Protein AF-A0AAE4GAJ3-F1 (afdb_monomer_lite)

Structure (mmCIF, N/CA/C/O backbone):
data_AF-A0AAE4GAJ3-F1
#
_entry.id   AF-A0AAE4GAJ3-F1
#
loop_
_atom_site.group_PDB
_atom_site.id
_atom_site.type_symbol
_atom_site.label_atom_id
_atom_site.label_alt_id
_atom_site.label_comp_id
_atom_site.label_asym_id
_atom_site.label_entity_id
_atom_site.label_seq_id
_atom_site.pdbx_PDB_ins_code
_atom_site.Cartn_x
_atom_site.Cartn_y
_atom_site.Cartn_z
_atom_site.occupancy
_atom_site.B_iso_or_equiv
_atom_site.auth_seq_id
_atom_site.auth_comp_id
_atom_site.auth_asym_id
_atom_site.auth_atom_id
_atom_site.pdbx_PDB_model_num
ATOM 1 N N . MET A 1 1 ? 37.718 48.510 1.200 1.00 44.34 1 MET A N 1
ATOM 2 C CA . MET A 1 1 ? 36.731 47.929 0.269 1.00 44.34 1 MET A CA 1
ATOM 3 C C . MET A 1 1 ? 35.761 47.153 1.129 1.00 44.34 1 MET A C 1
ATOM 5 O O . MET A 1 1 ? 36.169 46.186 1.757 1.00 44.34 1 MET A O 1
ATOM 9 N N . SER A 1 2 ? 34.576 47.728 1.286 1.00 36.75 2 SER A N 1
ATOM 10 C CA . SER A 1 2 ? 33.509 47.305 2.190 1.00 36.75 2 SER A CA 1
ATOM 11 C C . SER A 1 2 ? 32.678 46.157 1.604 1.00 36.75 2 SER A C 1
ATOM 13 O O . SER A 1 2 ? 32.640 46.018 0.386 1.00 36.75 2 SER A O 1
ATOM 15 N N . ASP A 1 3 ? 32.043 45.404 2.510 1.00 34.19 3 ASP A N 1
ATOM 16 C CA . ASP A 1 3 ? 30.695 44.804 2.448 1.00 34.19 3 ASP A CA 1
ATOM 17 C C . ASP A 1 3 ? 30.251 43.999 1.207 1.00 34.19 3 ASP A C 1
ATOM 19 O O . ASP A 1 3 ? 30.076 44.534 0.121 1.00 34.19 3 ASP A O 1
ATOM 23 N N . GLU A 1 4 ? 29.990 42.696 1.374 1.00 37.97 4 GLU A N 1
ATOM 24 C CA . GLU A 1 4 ? 28.659 42.141 1.725 1.00 37.97 4 GLU A CA 1
ATOM 25 C C . GLU A 1 4 ? 28.640 40.597 1.571 1.00 37.97 4 GLU A C 1
ATOM 27 O O . GLU A 1 4 ? 29.164 40.059 0.592 1.00 37.97 4 GLU A O 1
ATOM 32 N N . PRO A 1 5 ? 28.008 39.846 2.495 1.00 41.41 5 PRO A N 1
ATOM 33 C CA . PRO A 1 5 ? 27.683 38.436 2.305 1.00 41.41 5 PRO A CA 1
ATOM 34 C C . PRO A 1 5 ? 26.316 38.259 1.618 1.00 41.41 5 PRO A C 1
ATOM 36 O O . PRO A 1 5 ? 25.299 38.796 2.054 1.00 41.41 5 PRO A O 1
ATOM 39 N N . VAL A 1 6 ? 26.286 37.436 0.566 1.00 42.09 6 VAL A N 1
ATOM 40 C CA . VAL A 1 6 ? 25.084 37.081 -0.206 1.00 42.09 6 VAL A CA 1
ATOM 41 C C . VAL A 1 6 ? 24.067 36.339 0.671 1.00 42.09 6 VAL A C 1
ATOM 43 O O . VAL A 1 6 ? 24.264 35.186 1.057 1.00 42.09 6 VAL A O 1
ATOM 46 N N . GLN A 1 7 ? 22.951 37.009 0.956 1.00 37.97 7 GLN A N 1
ATOM 47 C CA . GLN A 1 7 ? 21.724 36.411 1.473 1.00 37.97 7 GLN A CA 1
ATOM 48 C C . GLN A 1 7 ? 20.920 35.731 0.354 1.00 37.97 7 GLN A C 1
ATOM 50 O O . GLN A 1 7 ? 20.797 36.253 -0.750 1.00 37.97 7 GLN A O 1
ATOM 55 N N . GLY A 1 8 ? 20.230 34.645 0.713 1.00 34.00 8 GLY A N 1
ATOM 56 C CA . GLY A 1 8 ? 18.857 34.435 0.250 1.00 34.00 8 GLY A CA 1
ATOM 57 C C . GLY A 1 8 ? 18.626 33.332 -0.781 1.00 34.00 8 GLY A C 1
ATOM 58 O O . GLY A 1 8 ? 18.606 33.577 -1.979 1.00 34.00 8 GLY A O 1
ATOM 59 N N . LYS A 1 9 ? 18.268 32.144 -0.286 1.00 32.50 9 LYS A N 1
ATOM 60 C CA . LYS A 1 9 ? 17.044 31.432 -0.697 1.00 32.50 9 LYS A CA 1
ATOM 61 C C . LYS A 1 9 ? 16.708 30.405 0.384 1.00 32.50 9 LYS A C 1
ATOM 63 O O . LYS A 1 9 ? 17.112 29.251 0.326 1.00 32.50 9 LYS A O 1
ATOM 68 N N . LYS A 1 10 ? 16.004 30.864 1.424 1.00 34.81 10 LYS A N 1
ATOM 69 C CA . LYS A 1 10 ? 15.221 29.963 2.270 1.00 34.81 10 LYS A CA 1
ATOM 70 C C . LYS A 1 10 ? 14.047 29.504 1.414 1.00 34.81 10 LYS A C 1
ATOM 72 O O . LYS A 1 10 ? 13.193 30.320 1.075 1.00 34.81 10 LYS A O 1
ATOM 77 N N . GLU A 1 11 ? 14.044 28.233 1.030 1.00 32.09 11 GLU A N 1
ATOM 78 C CA . GLU A 1 11 ? 12.823 27.565 0.594 1.00 32.09 11 GLU A CA 1
ATOM 79 C C . GLU A 1 11 ? 11.793 27.731 1.710 1.00 32.09 11 GLU A C 1
ATOM 81 O O . GLU A 1 11 ? 12.012 27.339 2.858 1.00 32.09 11 GLU A O 1
ATOM 86 N N . ALA A 1 12 ? 10.705 28.421 1.385 1.00 31.59 12 ALA A N 1
ATOM 87 C CA . ALA A 1 12 ? 9.565 28.539 2.262 1.00 31.59 12 ALA A CA 1
ATOM 88 C C . ALA A 1 12 ? 8.909 27.160 2.348 1.00 31.59 12 ALA A C 1
ATOM 90 O O . ALA A 1 12 ? 8.211 26.735 1.431 1.00 31.59 12 ALA A O 1
ATOM 91 N N . THR A 1 13 ? 9.142 26.458 3.452 1.00 36.06 13 THR A N 1
ATOM 92 C CA . THR A 1 13 ? 8.267 25.375 3.890 1.00 36.06 13 THR A CA 1
ATOM 93 C C . THR A 1 13 ? 6.867 25.971 4.054 1.00 36.06 13 THR A C 1
ATOM 95 O O . THR A 1 13 ? 6.722 26.907 4.849 1.00 36.06 13 THR A O 1
ATOM 98 N N . PRO A 1 14 ? 5.831 25.506 3.333 1.00 37.91 14 PRO A N 1
ATOM 99 C CA . PRO A 1 14 ? 4.478 25.945 3.620 1.00 37.91 14 PRO A CA 1
ATOM 100 C C . PRO A 1 14 ? 4.124 25.472 5.032 1.00 37.91 14 PRO A C 1
ATOM 102 O O . PRO A 1 14 ? 4.007 24.281 5.313 1.00 37.91 14 PRO A O 1
ATOM 105 N N . SER A 1 15 ? 4.029 26.443 5.938 1.00 35.31 15 SER A N 1
ATOM 106 C CA . SER A 1 15 ? 3.469 26.281 7.272 1.00 35.31 15 SER A CA 1
ATOM 107 C C . SER A 1 15 ? 2.017 25.846 7.101 1.00 35.31 15 SER A C 1
ATOM 109 O O . SER A 1 15 ? 1.186 26.629 6.640 1.00 35.31 15 SER A O 1
ATOM 111 N N . ALA A 1 16 ? 1.728 24.581 7.400 1.00 37.25 16 ALA A N 1
ATOM 112 C CA . ALA A 1 16 ? 0.382 24.034 7.349 1.00 37.25 16 ALA A CA 1
ATOM 113 C C . ALA A 1 16 ? -0.461 24.696 8.447 1.00 37.25 16 ALA A C 1
ATOM 115 O O . ALA A 1 16 ? -0.464 24.274 9.603 1.00 37.25 16 ALA A O 1
ATOM 116 N N . SER A 1 17 ? -1.167 25.768 8.098 1.00 41.09 17 SER A N 1
ATOM 117 C CA . SER A 1 17 ? -2.255 26.282 8.919 1.00 41.09 17 SER A CA 1
ATOM 118 C C . SER A 1 17 ? -3.336 25.204 8.999 1.00 41.09 17 SER A C 1
ATOM 120 O O . SER A 1 17 ? -3.846 24.773 7.963 1.00 41.09 17 SER A O 1
ATOM 122 N N . ALA A 1 18 ? -3.668 24.768 10.215 1.00 45.22 18 ALA A N 1
ATOM 123 C CA . ALA A 1 18 ? -4.751 23.834 10.501 1.00 45.22 18 ALA A CA 1
ATOM 124 C C . ALA A 1 18 ? -6.094 24.488 10.145 1.00 45.22 18 ALA A C 1
ATOM 126 O O . ALA A 1 18 ? -6.772 25.067 10.989 1.00 45.22 18 ALA A O 1
ATOM 127 N N . SER A 1 19 ? -6.435 24.470 8.860 1.00 55.50 19 SER A N 1
ATOM 128 C CA . SER A 1 19 ? -7.745 24.883 8.382 1.00 55.50 19 SER A CA 1
ATOM 129 C C . SER A 1 19 ? -8.744 23.789 8.740 1.00 55.50 19 SER A C 1
ATOM 131 O O . SER A 1 19 ? -8.535 22.606 8.470 1.00 55.50 19 SER A O 1
ATOM 133 N N . THR A 1 20 ? -9.813 24.186 9.417 1.00 79.50 20 THR A N 1
ATOM 134 C CA . THR A 1 20 ? -10.932 23.312 9.750 1.00 79.50 20 THR A CA 1
ATOM 135 C C . THR A 1 20 ? -11.478 22.695 8.463 1.00 79.50 20 THR A C 1
ATOM 137 O O . THR A 1 20 ? -11.718 23.396 7.477 1.00 79.50 20 THR A O 1
ATOM 140 N N . VAL A 1 21 ? -11.615 21.372 8.457 1.00 87.50 21 VAL A N 1
ATOM 141 C CA . VAL A 1 21 ? -12.266 20.628 7.375 1.00 87.50 21 VAL A CA 1
ATOM 142 C C . VAL A 1 21 ? -13.763 20.709 7.614 1.00 87.50 21 VAL A C 1
ATOM 144 O O . VAL A 1 21 ? -14.219 20.399 8.718 1.00 87.50 21 VAL A O 1
ATOM 147 N N . ASP A 1 22 ? -14.516 21.186 6.630 1.00 90.94 22 ASP A N 1
ATOM 148 C CA . ASP A 1 22 ? -15.964 21.315 6.761 1.00 90.94 22 ASP A CA 1
ATOM 149 C C . ASP A 1 22 ? -16.688 19.975 6.521 1.00 90.94 22 ASP A C 1
ATOM 151 O O . ASP A 1 22 ? -16.090 18.945 6.200 1.00 90.94 22 ASP A O 1
ATOM 155 N N . ALA A 1 23 ? -18.005 19.962 6.739 1.00 89.62 23 ALA A N 1
ATOM 156 C CA . ALA A 1 23 ? -18.800 18.743 6.627 1.00 89.62 23 ALA A CA 1
ATOM 157 C C . ALA A 1 23 ? -18.864 18.192 5.190 1.00 89.62 23 ALA A C 1
ATOM 159 O O . ALA A 1 23 ? -18.972 16.976 5.018 1.00 89.62 23 ALA A O 1
ATOM 160 N N . GLN A 1 24 ? -18.797 19.060 4.179 1.00 90.06 24 GLN A N 1
ATOM 161 C CA . GLN A 1 24 ? -18.853 18.677 2.771 1.00 90.06 24 GLN A CA 1
ATOM 162 C C . GLN A 1 24 ? -17.514 18.081 2.327 1.00 90.06 24 GLN A C 1
ATOM 164 O O . GLN A 1 24 ? -17.492 17.004 1.733 1.00 90.06 24 GLN A O 1
ATOM 169 N N . GLU A 1 25 ? -16.406 18.7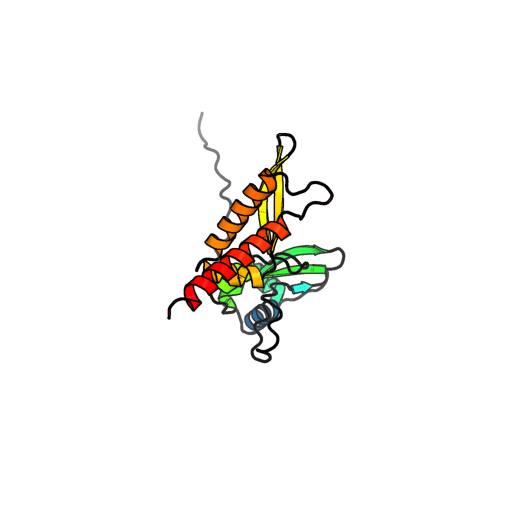04 2.721 1.00 92.31 25 GLU A N 1
ATOM 170 C CA . GLU A 1 25 ? -15.047 18.193 2.524 1.00 92.31 25 GLU A CA 1
ATOM 171 C C . GLU A 1 25 ? -14.828 16.844 3.208 1.00 92.31 25 GLU A C 1
ATOM 173 O O . GLU A 1 25 ? -14.245 15.922 2.632 1.00 92.31 25 GLU A O 1
ATOM 178 N N . LEU A 1 26 ? -15.341 16.690 4.430 1.00 90.69 26 LEU A N 1
ATOM 179 C CA . LEU A 1 26 ? -15.260 15.430 5.157 1.00 90.69 26 LEU A CA 1
ATOM 180 C C . LEU A 1 26 ? -16.105 14.329 4.500 1.00 90.69 26 LEU A C 1
ATOM 182 O O . LEU A 1 26 ? -15.677 13.173 4.449 1.00 90.69 26 LEU A O 1
ATOM 186 N N . ALA A 1 27 ? -17.299 14.665 4.005 1.00 88.12 27 ALA A N 1
ATOM 187 C CA . ALA A 1 27 ? -18.139 13.727 3.265 1.00 88.12 27 ALA A CA 1
ATOM 188 C C . ALA A 1 27 ? -17.460 13.286 1.960 1.00 88.12 27 ALA A C 1
ATOM 190 O O . ALA A 1 27 ? -17.431 12.089 1.672 1.00 88.12 27 ALA A O 1
ATOM 191 N N . PHE A 1 28 ? -16.842 14.226 1.242 1.00 89.31 28 PHE A N 1
ATOM 192 C CA . PHE A 1 28 ? -16.077 13.951 0.030 1.00 89.31 28 PHE A CA 1
ATOM 193 C C . PHE A 1 28 ? -14.901 13.009 0.307 1.00 89.31 28 PHE A C 1
ATOM 195 O O . PHE A 1 28 ? -14.786 11.970 -0.336 1.00 89.31 28 PHE A O 1
ATOM 202 N N . LEU A 1 29 ? -14.068 13.294 1.317 1.00 88.81 29 LEU A N 1
ATOM 203 C CA . LEU A 1 29 ? -12.950 12.414 1.691 1.00 88.81 29 LEU A CA 1
ATOM 204 C C . LEU A 1 29 ? -13.415 10.989 2.018 1.00 88.81 29 LEU A C 1
ATOM 206 O O . LEU A 1 29 ? -12.795 10.015 1.591 1.00 88.81 29 LEU A O 1
ATOM 210 N N . ARG A 1 30 ? -14.517 10.851 2.762 1.00 86.38 30 ARG A N 1
ATOM 211 C CA . ARG A 1 30 ? -15.085 9.539 3.103 1.00 86.38 30 ARG A CA 1
ATOM 212 C C . ARG A 1 30 ? -15.613 8.801 1.885 1.00 86.38 30 ARG A C 1
ATOM 214 O O . ARG A 1 30 ? -15.455 7.587 1.811 1.00 86.38 30 ARG A O 1
ATOM 221 N N . GLU A 1 31 ? -16.216 9.513 0.940 1.00 84.06 31 GLU A N 1
ATOM 222 C CA . GLU A 1 31 ? -16.633 8.933 -0.330 1.00 84.06 31 GLU A CA 1
ATOM 223 C C . GLU A 1 31 ? -15.436 8.447 -1.145 1.00 84.06 31 GLU A C 1
ATOM 225 O O . GLU A 1 31 ? -15.439 7.288 -1.564 1.00 84.06 31 GLU A O 1
ATOM 230 N N . VAL A 1 32 ? -14.407 9.287 -1.303 1.00 83.00 32 VAL A N 1
ATOM 231 C CA . VAL A 1 32 ? -13.178 8.933 -2.026 1.00 83.00 32 VAL A CA 1
ATOM 232 C C . VAL A 1 32 ? -12.550 7.678 -1.450 1.00 83.00 32 VAL A C 1
ATOM 234 O O . VAL A 1 32 ? -12.117 6.849 -2.231 1.00 83.00 32 VAL A O 1
ATOM 237 N N . LEU A 1 33 ? -12.549 7.530 -0.121 1.00 80.38 33 LEU A N 1
ATOM 238 C CA . LEU A 1 33 ? -11.972 6.396 0.608 1.00 80.38 33 LEU A CA 1
ATOM 239 C C . LEU A 1 33 ? -12.907 5.179 0.732 1.00 80.38 33 LEU A C 1
ATOM 241 O O . LEU A 1 33 ? -12.544 4.190 1.371 1.00 80.38 33 LEU A O 1
ATOM 245 N N . GLY A 1 34 ? -14.127 5.244 0.189 1.00 75.19 34 GLY A N 1
ATOM 246 C CA . GLY A 1 34 ? -15.113 4.164 0.298 1.00 75.19 34 GLY A CA 1
ATOM 247 C C . GLY A 1 34 ? -15.669 3.939 1.713 1.00 75.19 34 GLY A C 1
ATOM 248 O O . GLY A 1 34 ? -16.281 2.904 1.982 1.00 75.19 34 GLY A O 1
ATOM 249 N N . ILE A 1 35 ? -15.508 4.901 2.625 1.00 74.75 35 ILE A N 1
ATOM 250 C CA . ILE A 1 35 ? -15.993 4.860 4.013 1.00 74.75 35 ILE A CA 1
ATOM 251 C C . ILE A 1 35 ? -17.487 5.231 4.026 1.00 74.75 35 ILE A C 1
ATOM 253 O O . ILE A 1 35 ? -17.884 6.314 4.461 1.00 74.75 35 ILE A O 1
ATOM 257 N N . ARG A 1 36 ? -18.350 4.355 3.499 1.00 60.56 36 ARG A N 1
ATOM 258 C CA . ARG A 1 36 ? -19.811 4.561 3.511 1.00 60.56 36 ARG A CA 1
ATOM 259 C C . ARG A 1 36 ? -20.458 3.827 4.690 1.00 60.56 36 ARG A C 1
ATOM 261 O O . ARG A 1 36 ? -20.307 2.620 4.835 1.00 60.56 36 ARG A O 1
ATOM 268 N N . GLN A 1 37 ? -21.264 4.541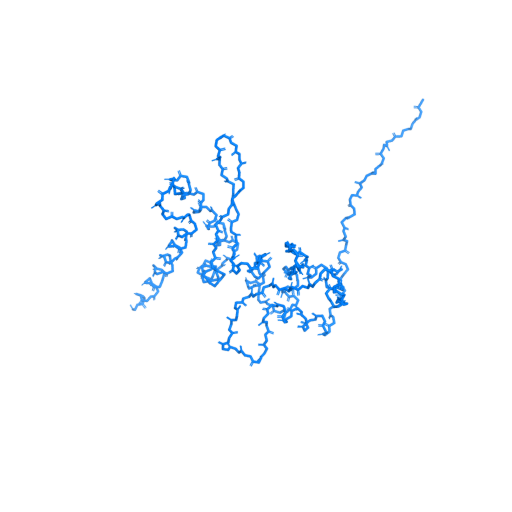 5.484 1.00 49.16 37 GLN A N 1
ATOM 269 C CA . GLN A 1 37 ? -22.056 3.974 6.593 1.00 49.16 37 GLN A CA 1
ATOM 270 C C . GLN A 1 37 ? -23.122 2.953 6.144 1.00 49.16 37 GLN A C 1
ATOM 272 O O . GLN A 1 37 ? -23.620 2.195 6.968 1.00 49.16 37 GLN A O 1
ATOM 277 N N . LEU A 1 38 ? -23.499 2.935 4.859 1.00 39.78 38 LEU A N 1
ATOM 278 C CA . LEU A 1 38 ? -24.722 2.273 4.387 1.00 39.78 38 LEU A CA 1
ATOM 279 C C . LEU A 1 38 ? -24.529 0.893 3.738 1.00 39.78 38 LEU A C 1
ATOM 281 O O . LEU A 1 38 ? -25.531 0.263 3.416 1.00 39.78 38 LEU A O 1
ATOM 285 N N . GLN A 1 39 ? -23.299 0.402 3.536 1.00 40.41 39 GLN A N 1
ATOM 286 C CA . GLN A 1 39 ? -23.066 -0.913 2.907 1.00 40.41 39 GLN A CA 1
ATOM 287 C C . GLN A 1 39 ? -21.821 -1.629 3.471 1.00 40.41 39 GLN A C 1
ATOM 289 O O . GLN A 1 39 ? -20.802 -1.723 2.790 1.00 40.41 39 GLN A O 1
ATOM 294 N N . PRO A 1 40 ? -21.878 -2.168 4.705 1.00 45.88 40 PRO A N 1
ATOM 295 C CA . PRO A 1 40 ? -20.760 -2.906 5.309 1.00 45.88 40 PRO A CA 1
ATOM 296 C C . PRO A 1 40 ? -20.387 -4.200 4.559 1.00 45.88 40 PRO A C 1
ATOM 298 O O . PRO A 1 40 ? -19.295 -4.729 4.757 1.00 45.88 40 PRO A O 1
ATOM 301 N N . GLU A 1 41 ? -21.277 -4.707 3.700 1.00 42.19 41 GLU A N 1
ATOM 302 C CA . GLU A 1 41 ? -21.114 -5.976 2.978 1.00 42.19 41 GLU A CA 1
ATOM 303 C C . GLU A 1 41 ? -20.308 -5.852 1.682 1.00 42.19 41 GLU A C 1
ATOM 305 O O . GLU A 1 41 ? -19.840 -6.857 1.152 1.00 42.19 41 GLU A O 1
ATOM 310 N N . VAL A 1 42 ? -20.096 -4.629 1.186 1.00 40.25 42 VAL A N 1
ATOM 311 C CA . VAL A 1 42 ? -19.329 -4.396 -0.038 1.00 40.25 42 VAL A CA 1
ATOM 312 C C . VAL A 1 42 ? -18.119 -3.534 0.295 1.00 40.25 42 VAL A C 1
ATOM 314 O O . VAL A 1 42 ? -18.072 -2.335 0.036 1.00 40.25 42 VAL A O 1
ATOM 317 N N . LYS A 1 43 ? -17.113 -4.159 0.915 1.00 44.88 43 LYS A N 1
ATOM 318 C CA . LYS A 1 43 ? -15.778 -3.565 1.039 1.00 44.88 43 LYS A CA 1
ATOM 319 C C . LYS A 1 43 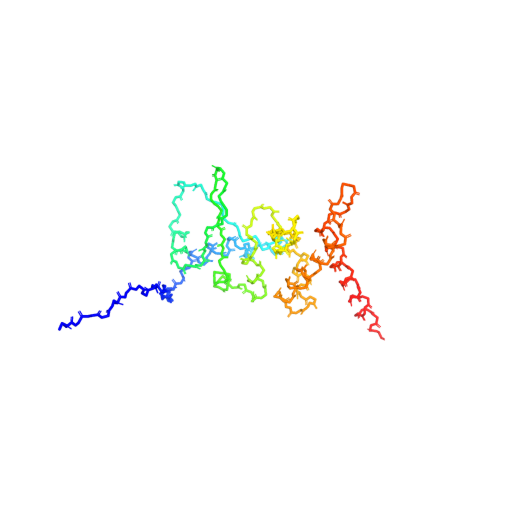? -15.154 -3.528 -0.352 1.00 44.88 43 LYS A C 1
ATOM 321 O O . LYS A 1 43 ? -14.491 -4.474 -0.757 1.00 44.88 43 LYS A O 1
ATOM 326 N N . TRP A 1 44 ? -15.358 -2.444 -1.092 1.00 45.19 44 TRP A N 1
ATOM 327 C CA . TRP A 1 44 ? -14.718 -2.207 -2.395 1.00 45.19 44 TRP A CA 1
ATOM 328 C C . TRP A 1 44 ? -13.200 -1.934 -2.287 1.00 45.19 44 TRP A C 1
ATOM 330 O O . TRP A 1 44 ? -12.639 -1.268 -3.154 1.00 45.19 44 TRP A O 1
ATOM 340 N N . GLY A 1 45 ? -12.526 -2.447 -1.249 1.00 51.00 45 GLY A N 1
ATOM 341 C CA . GLY A 1 45 ? -11.159 -2.083 -0.874 1.00 51.00 45 GLY A CA 1
ATOM 342 C C . GLY A 1 45 ? -11.060 -0.624 -0.417 1.00 51.00 45 GLY A C 1
ATOM 343 O O . GLY A 1 45 ? -11.957 0.184 -0.656 1.00 51.00 45 GLY A O 1
ATOM 344 N N . LEU A 1 46 ? -9.963 -0.261 0.246 1.00 57.03 46 LEU A N 1
ATOM 345 C CA . LEU A 1 46 ? -9.592 1.141 0.469 1.00 57.03 46 LEU A CA 1
ATOM 346 C C . LEU A 1 46 ? -9.209 1.758 -0.886 1.00 57.03 46 LEU A C 1
ATOM 348 O O . LEU A 1 46 ? -8.028 1.933 -1.192 1.00 57.03 46 LEU A O 1
ATOM 352 N N . ARG A 1 47 ? -10.197 2.014 -1.749 1.00 64.94 47 ARG A N 1
ATOM 353 C CA . ARG A 1 47 ? -9.990 2.774 -2.981 1.00 64.94 47 ARG A CA 1
ATOM 354 C C . ARG A 1 47 ? -9.675 4.174 -2.522 1.00 64.94 47 ARG A C 1
ATOM 356 O O . ARG A 1 47 ? -10.515 4.814 -1.928 1.00 64.94 47 ARG A O 1
ATOM 363 N N . ASN A 1 48 ? -8.443 4.607 -2.707 1.00 76.75 48 ASN A N 1
ATOM 364 C CA . ASN A 1 48 ? -8.053 5.979 -2.459 1.00 76.75 48 ASN A CA 1
ATOM 365 C C . ASN A 1 48 ? -7.930 6.672 -3.812 1.00 76.75 48 ASN A C 1
ATOM 367 O O . ASN A 1 48 ? -6.831 6.986 -4.260 1.00 76.75 48 ASN A O 1
ATOM 371 N N . LEU A 1 49 ? -9.050 6.767 -4.531 1.00 77.81 49 LEU A N 1
ATOM 372 C CA . LEU A 1 49 ? -9.039 7.177 -5.929 1.00 77.81 49 LEU A CA 1
ATOM 373 C C . LEU A 1 49 ? -10.295 7.970 -6.275 1.00 77.81 49 LEU A C 1
ATOM 375 O O . LEU A 1 49 ? -11.409 7.454 -6.229 1.00 77.81 49 LEU A O 1
ATOM 379 N N . HIS A 1 50 ? -10.086 9.205 -6.705 1.00 84.62 50 HIS A N 1
ATOM 380 C CA . HIS A 1 50 ? -11.092 10.056 -7.318 1.00 84.62 50 HIS A CA 1
ATOM 381 C C . HIS A 1 50 ? -10.640 10.412 -8.733 1.00 84.62 50 HIS A C 1
ATOM 383 O O . HIS A 1 50 ? -9.504 10.837 -8.922 1.00 84.62 50 HIS A O 1
ATOM 389 N N . ALA A 1 51 ? -11.499 10.228 -9.731 1.00 84.12 51 ALA A N 1
ATOM 390 C CA . ALA A 1 51 ? -11.211 10.610 -11.109 1.00 84.12 51 ALA A CA 1
ATOM 391 C C . ALA A 1 51 ? -12.035 11.848 -11.463 1.00 84.12 51 ALA A C 1
ATOM 393 O O . ALA A 1 51 ? -13.259 11.807 -11.344 1.00 84.12 51 ALA A O 1
ATOM 394 N N . ALA A 1 52 ? -11.375 12.906 -11.926 1.00 84.19 52 ALA A N 1
ATOM 395 C CA . ALA A 1 52 ? -12.041 14.090 -12.460 1.00 84.19 52 ALA A CA 1
ATOM 396 C C . ALA A 1 52 ? -11.560 14.365 -13.888 1.00 84.19 52 ALA A C 1
ATOM 398 O O . ALA A 1 52 ? -10.407 14.077 -14.238 1.00 84.19 52 ALA A O 1
ATOM 399 N N . ALA A 1 53 ? -12.443 14.910 -14.724 1.00 82.75 53 ALA A N 1
ATOM 400 C CA . ALA A 1 53 ? -12.038 15.384 -16.043 1.00 82.75 53 ALA A CA 1
ATOM 401 C C . ALA A 1 53 ? -11.071 16.582 -15.900 1.00 82.75 53 ALA A C 1
ATOM 403 O O . ALA A 1 53 ? -11.177 17.325 -14.923 1.00 82.75 53 ALA A O 1
ATOM 404 N N . PRO A 1 54 ? -10.129 16.803 -16.838 1.00 74.25 54 PRO A N 1
ATOM 405 C CA . PRO A 1 54 ? -9.143 17.887 -16.728 1.00 74.25 54 PRO A CA 1
ATOM 406 C C . PRO A 1 54 ? -9.747 19.296 -16.614 1.00 74.25 54 PRO A C 1
ATOM 408 O O . PRO A 1 54 ? -9.099 20.205 -16.104 1.00 74.25 54 PRO A O 1
ATOM 411 N N . ASP A 1 55 ? -10.963 19.477 -17.121 1.00 80.94 55 ASP A N 1
ATOM 412 C CA . ASP A 1 55 ? -11.733 20.720 -17.143 1.00 80.94 55 ASP A CA 1
ATOM 413 C C . ASP A 1 55 ? -12.838 20.775 -16.075 1.00 80.94 55 ASP A C 1
ATOM 415 O O . ASP A 1 55 ? -13.517 21.795 -15.935 1.00 80.94 55 ASP A O 1
ATOM 419 N N . GLN A 1 56 ? -13.018 19.703 -15.300 1.00 80.88 56 GLN A N 1
ATOM 420 C CA . GLN A 1 56 ? -14.001 19.664 -14.229 1.00 80.88 56 GLN A CA 1
ATOM 421 C C . GLN A 1 56 ? -13.509 20.486 -13.037 1.00 80.88 56 GLN A C 1
ATOM 423 O O . GLN A 1 56 ? -12.514 20.153 -12.400 1.00 80.88 56 GLN A O 1
ATOM 428 N N . GLN A 1 57 ? -14.251 21.543 -12.709 1.00 78.94 57 GLN A N 1
ATOM 429 C CA . GLN A 1 57 ? -14.062 22.290 -11.471 1.00 78.94 57 GLN A CA 1
ATOM 430 C C . GLN A 1 57 ? -14.885 21.640 -10.362 1.00 78.94 57 GLN A C 1
ATOM 432 O O . GLN A 1 57 ? -16.114 21.582 -10.445 1.00 78.94 57 GLN A O 1
ATOM 437 N N . ASP A 1 58 ? -14.208 21.172 -9.319 1.00 87.00 58 ASP A N 1
ATOM 438 C CA . ASP A 1 58 ? -14.838 20.720 -8.085 1.00 87.00 58 ASP A CA 1
ATOM 439 C C . ASP A 1 58 ? -14.270 21.552 -6.923 1.00 87.00 58 ASP A C 1
ATOM 441 O O . ASP A 1 58 ? -13.143 21.309 -6.483 1.00 87.00 58 ASP A O 1
ATOM 445 N N . PRO A 1 59 ? -15.034 22.535 -6.403 1.00 89.69 59 PRO A N 1
ATOM 446 C CA . PRO A 1 59 ? -14.573 23.410 -5.325 1.00 89.69 59 PRO A CA 1
ATOM 447 C C . PRO A 1 59 ? -14.148 22.656 -4.060 1.00 89.69 59 PRO A C 1
ATOM 449 O O . PRO A 1 59 ? -13.301 23.136 -3.304 1.00 89.69 59 PRO A O 1
ATOM 452 N N . CYS A 1 60 ? -14.733 21.479 -3.820 1.00 90.69 60 CYS A N 1
ATOM 453 C CA . CYS A 1 60 ? -14.400 20.642 -2.678 1.00 90.69 60 CYS A CA 1
ATOM 454 C C . CYS A 1 60 ? -13.027 19.989 -2.875 1.00 90.69 60 CYS A C 1
ATOM 456 O O . CYS A 1 60 ? -12.191 20.016 -1.970 1.00 90.69 60 CYS A O 1
ATOM 458 N N . LEU A 1 61 ? -12.771 19.457 -4.072 1.00 90.50 61 LEU A N 1
ATOM 459 C CA . LEU A 1 61 ? -11.466 18.912 -4.442 1.00 90.50 61 LEU A CA 1
ATOM 460 C C . LEU A 1 61 ? -10.379 19.994 -4.411 1.00 90.50 61 LEU A C 1
ATOM 462 O O . LEU A 1 61 ? -9.325 19.775 -3.814 1.00 90.50 61 LEU A O 1
ATOM 466 N N . ASP A 1 62 ? -10.646 21.168 -4.983 1.00 91.00 62 ASP A N 1
ATOM 467 C CA . ASP A 1 62 ? -9.706 22.295 -5.010 1.00 91.00 62 ASP A CA 1
ATOM 468 C C . ASP A 1 62 ? -9.325 22.751 -3.595 1.00 91.00 62 ASP A C 1
ATOM 470 O O . ASP A 1 62 ? -8.145 22.964 -3.291 1.00 91.00 62 ASP A O 1
ATOM 474 N N . SER A 1 63 ? -10.310 22.838 -2.696 1.00 93.25 63 SER A N 1
ATOM 475 C CA . SER A 1 63 ? -10.067 23.153 -1.287 1.00 93.25 63 SER A CA 1
ATOM 476 C C . SER A 1 63 ? -9.225 22.069 -0.605 1.00 93.25 63 SER A C 1
ATOM 478 O O . SER A 1 63 ? -8.217 22.370 0.036 1.00 93.25 63 SER A O 1
ATOM 480 N N . LEU A 1 64 ? -9.562 20.790 -0.790 1.00 93.25 64 LEU A N 1
ATOM 481 C CA . LEU A 1 64 ? -8.818 19.669 -0.202 1.00 93.25 64 LEU A CA 1
ATOM 482 C C . LEU A 1 64 ? -7.369 19.573 -0.712 1.00 93.25 64 LEU A C 1
ATOM 484 O O . LEU A 1 64 ? -6.470 19.229 0.066 1.00 93.25 64 LEU A O 1
ATOM 488 N N . LEU A 1 65 ? -7.128 19.913 -1.982 1.00 91.81 65 LEU A N 1
ATOM 489 C CA . LEU A 1 65 ? -5.791 20.053 -2.568 1.00 91.81 65 LEU A CA 1
ATOM 490 C C . LEU A 1 65 ? -5.018 21.203 -1.913 1.00 91.81 65 LEU A C 1
ATOM 492 O O . LEU A 1 65 ? -3.880 21.010 -1.481 1.00 91.81 65 LEU A O 1
ATOM 496 N N . ALA A 1 66 ? -5.643 22.375 -1.769 1.00 92.25 66 ALA A N 1
ATOM 497 C CA . ALA A 1 66 ? -5.032 23.531 -1.109 1.00 92.25 66 ALA A CA 1
ATOM 498 C C . ALA A 1 66 ? -4.688 23.253 0.367 1.00 92.25 66 ALA A C 1
ATOM 500 O O . ALA A 1 66 ? -3.692 23.765 0.883 1.00 92.25 66 ALA A O 1
ATOM 501 N N . LYS A 1 67 ? -5.473 22.399 1.038 1.00 93.56 67 LYS A N 1
ATOM 502 C CA . LYS A 1 67 ? -5.239 21.944 2.419 1.00 93.56 67 LYS A CA 1
ATOM 503 C C . LYS A 1 67 ? -4.205 20.815 2.536 1.00 93.56 67 LYS A C 1
ATOM 505 O O . LYS A 1 67 ? -3.862 20.425 3.651 1.00 93.56 67 LYS A O 1
ATOM 510 N N . GLY A 1 68 ? -3.716 20.264 1.421 1.00 91.25 68 GLY A N 1
ATOM 511 C CA . GLY A 1 68 ? -2.791 19.123 1.411 1.00 91.25 68 GLY A CA 1
ATOM 512 C C . GLY A 1 68 ? -3.412 17.807 1.902 1.00 91.25 68 GLY A C 1
ATOM 513 O O . GLY A 1 68 ? -2.698 16.872 2.278 1.00 91.25 68 GLY A O 1
ATOM 514 N N . LEU A 1 69 ? -4.744 17.724 1.929 1.00 92.19 69 LEU A N 1
ATOM 515 C CA . LEU A 1 69 ? -5.485 16.524 2.329 1.00 92.19 69 LEU A CA 1
ATOM 516 C C . LEU A 1 69 ? -5.712 15.581 1.150 1.00 92.19 69 LEU A C 1
ATOM 518 O O . LEU A 1 69 ? -5.916 14.386 1.349 1.00 92.19 69 LEU A O 1
ATOM 522 N N . MET A 1 70 ? -5.613 16.104 -0.068 1.00 91.25 70 MET A N 1
ATOM 523 C CA . MET A 1 70 ? -5.561 15.336 -1.302 1.00 91.25 70 MET A CA 1
ATOM 524 C C . MET A 1 70 ? -4.381 15.787 -2.153 1.00 91.25 70 MET A C 1
ATOM 526 O O . MET A 1 70 ? -3.844 16.879 -1.968 1.00 91.25 70 MET A O 1
ATOM 530 N N . VAL A 1 71 ? -3.983 14.936 -3.089 1.00 87.88 71 VAL A N 1
ATOM 531 C CA . VAL A 1 71 ? -2.958 15.226 -4.091 1.00 87.88 71 VAL A CA 1
ATOM 532 C C . VAL A 1 71 ? -3.355 14.611 -5.429 1.00 87.88 71 VAL A C 1
ATOM 534 O O . VAL A 1 71 ? -4.042 13.587 -5.486 1.00 87.88 71 VAL A O 1
ATOM 537 N N . ALA A 1 72 ? -2.910 15.234 -6.518 1.00 83.44 72 ALA A N 1
ATOM 538 C CA . ALA A 1 72 ? -3.010 14.639 -7.842 1.00 83.44 72 ALA A CA 1
ATOM 539 C C . ALA A 1 72 ? -2.048 13.441 -7.947 1.00 83.44 72 ALA A C 1
ATOM 541 O O . ALA A 1 72 ? -0.871 13.531 -7.594 1.00 83.44 72 ALA A O 1
ATOM 542 N N . GLY A 1 73 ? -2.568 12.312 -8.416 1.00 74.00 73 GLY A N 1
ATOM 543 C CA . GLY A 1 73 ? -1.806 11.139 -8.825 1.00 74.00 73 GLY A CA 1
ATOM 544 C C . GLY A 1 73 ? -1.381 11.226 -10.293 1.00 74.00 73 GLY A C 1
ATOM 545 O O . GLY A 1 73 ? -1.126 12.302 -10.832 1.00 74.00 73 GLY A O 1
ATOM 546 N N . GLY A 1 74 ? -1.291 10.072 -10.958 1.00 64.75 74 GLY A N 1
ATOM 547 C CA . GLY A 1 74 ? -1.032 10.031 -12.400 1.00 64.75 74 GLY A CA 1
ATOM 548 C C . GLY A 1 74 ? -2.196 10.615 -13.206 1.00 64.75 74 GLY A C 1
ATOM 549 O O . GLY A 1 74 ? -3.352 10.447 -12.832 1.00 64.75 74 GLY A O 1
ATOM 550 N N .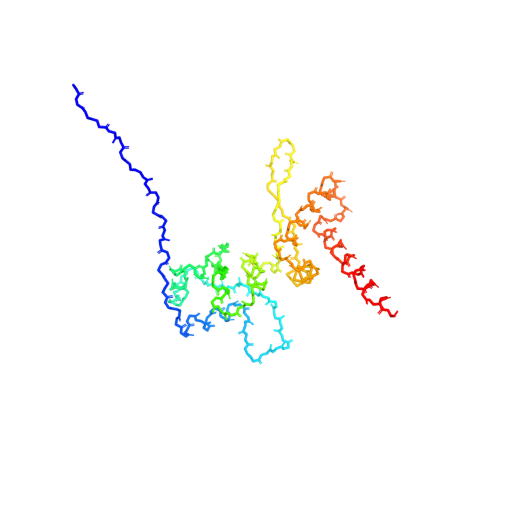 SER A 1 75 ? -1.904 11.267 -14.329 1.00 58.69 75 SER A N 1
ATOM 551 C CA . SER A 1 75 ? -2.910 11.641 -15.325 1.00 58.69 75 SER A CA 1
ATOM 552 C C . SER A 1 75 ? -3.046 10.541 -16.382 1.00 58.69 75 SER A C 1
ATOM 554 O O . SER A 1 75 ? -2.053 9.990 -16.863 1.00 58.69 75 SER A O 1
ATOM 556 N N . GLY A 1 76 ? -4.285 10.192 -16.723 1.00 61.28 76 GLY A N 1
ATOM 557 C CA . GLY A 1 76 ? -4.608 9.499 -17.969 1.00 61.28 76 GLY A CA 1
ATOM 558 C C . GLY A 1 76 ? -4.924 10.512 -19.072 1.00 61.28 76 GLY A C 1
ATOM 559 O O . GLY A 1 76 ? -5.044 11.704 -18.807 1.00 61.28 76 GLY A O 1
ATOM 560 N N . GLU A 1 77 ? -5.109 10.047 -20.309 1.00 61.69 77 GLU A N 1
ATOM 561 C CA . GLU A 1 77 ? -5.471 10.928 -21.437 1.00 61.69 77 GLU A CA 1
ATOM 562 C C . GLU A 1 77 ? -6.822 11.642 -21.243 1.00 61.69 77 GLU A C 1
ATOM 564 O O . GLU A 1 77 ? -7.044 12.697 -21.827 1.00 61.69 77 GLU A O 1
ATOM 569 N N . VAL A 1 78 ? -7.715 11.083 -20.416 1.00 73.19 78 VAL A N 1
ATOM 570 C CA . VAL A 1 78 ? -9.117 11.526 -20.282 1.00 73.19 78 VAL A CA 1
ATOM 571 C C . VAL A 1 78 ? -9.469 11.983 -18.858 1.00 73.19 78 VAL A C 1
ATOM 573 O O . VAL A 1 78 ? -10.522 12.572 -18.643 1.00 73.19 78 VAL A O 1
ATOM 576 N N . ALA A 1 79 ? -8.608 11.726 -17.870 1.00 78.69 79 ALA A N 1
ATOM 577 C CA . ALA A 1 79 ? -8.888 12.046 -16.472 1.00 78.69 79 ALA A CA 1
ATOM 578 C C . ALA A 1 79 ? -7.609 12.312 -15.676 1.00 78.69 79 ALA A C 1
ATOM 580 O O . ALA A 1 79 ? -6.571 11.679 -15.900 1.00 78.69 79 ALA A O 1
ATOM 581 N N . VAL A 1 80 ? -7.717 13.204 -14.697 1.00 80.62 80 VAL A N 1
ATOM 582 C CA . VAL A 1 80 ? -6.734 13.357 -13.627 1.00 80.62 80 VAL A CA 1
ATOM 583 C C . VAL A 1 80 ? -7.230 12.555 -12.433 1.00 80.62 80 VAL A C 1
ATOM 585 O O . VAL A 1 80 ? -8.379 12.689 -12.008 1.00 80.62 80 VAL A O 1
ATOM 588 N N . PHE A 1 81 ? -6.370 11.684 -11.915 1.00 82.44 81 PHE A N 1
ATOM 589 C CA . PHE A 1 81 ? -6.673 10.919 -10.717 1.00 82.44 81 PHE A CA 1
ATOM 590 C C . PHE A 1 81 ? -6.156 11.657 -9.489 1.00 82.44 81 PHE A C 1
ATOM 592 O O . PHE A 1 81 ? -5.067 12.222 -9.512 1.00 82.44 81 PHE A O 1
ATOM 599 N N . PHE A 1 82 ? -6.913 11.610 -8.405 1.00 85.88 82 PHE A N 1
ATOM 600 C CA . PHE A 1 82 ? -6.602 12.230 -7.128 1.00 85.88 82 PHE A CA 1
ATOM 601 C C . PHE A 1 82 ? -6.726 11.196 -6.018 1.00 85.88 82 PHE A C 1
ATOM 603 O O . PHE A 1 82 ? -7.550 10.286 -6.097 1.00 85.88 82 PHE A O 1
ATOM 610 N N . HIS A 1 83 ? -5.914 11.346 -4.981 1.00 85.62 83 HIS A N 1
ATOM 611 C CA . HIS A 1 83 ? -5.946 10.481 -3.810 1.00 85.62 83 HIS A CA 1
ATOM 612 C C . HIS A 1 83 ? -5.765 11.306 -2.536 1.00 85.62 83 HIS A C 1
ATOM 614 O O . HIS A 1 83 ? -5.089 12.337 -2.531 1.00 85.62 83 HIS A O 1
ATOM 620 N N . ALA A 1 84 ? -6.392 10.867 -1.451 1.00 89.06 84 ALA A N 1
ATOM 621 C CA . ALA A 1 84 ? -6.204 11.420 -0.123 1.00 89.06 84 ALA A CA 1
ATOM 622 C C . ALA A 1 84 ? -4.784 11.134 0.380 1.00 89.06 84 ALA A C 1
ATOM 624 O O . ALA A 1 84 ? -4.266 10.021 0.260 1.00 89.06 84 ALA A O 1
ATOM 625 N N . THR A 1 85 ? -4.153 12.134 0.986 1.00 88.62 85 THR A N 1
ATOM 626 C CA . THR A 1 85 ? -2.870 11.956 1.671 1.00 88.62 85 THR A CA 1
ATOM 627 C C . THR A 1 85 ? -3.070 11.183 2.973 1.00 88.62 85 THR A C 1
ATOM 629 O O . THR A 1 85 ? -4.198 10.983 3.426 1.00 88.62 85 THR A O 1
ATOM 632 N N . LEU A 1 86 ? -1.980 10.795 3.644 1.00 86.56 86 LEU A N 1
ATOM 633 C CA . LEU A 1 86 ? -2.068 10.237 4.998 1.00 86.56 86 LEU A CA 1
ATOM 634 C C . LEU A 1 86 ? -2.842 11.172 5.946 1.00 86.56 86 LEU A C 1
ATOM 636 O O . LEU A 1 86 ? -3.646 10.708 6.751 1.00 86.56 86 LEU A O 1
ATOM 640 N N . ALA A 1 87 ? -2.639 12.488 5.822 1.00 89.44 87 ALA A N 1
ATOM 641 C CA . ALA A 1 87 ? -3.382 13.477 6.596 1.00 89.44 87 ALA A CA 1
ATOM 642 C C . ALA A 1 87 ? -4.880 13.457 6.249 1.00 89.44 87 ALA A C 1
ATOM 644 O O . ALA A 1 87 ? -5.705 13.392 7.159 1.00 89.44 87 ALA A O 1
ATOM 645 N N . GLY A 1 88 ? -5.234 13.426 4.958 1.00 90.06 88 GLY A N 1
ATOM 646 C CA . GLY A 1 88 ? -6.626 13.293 4.506 1.00 90.06 88 GLY A CA 1
ATOM 647 C C . GLY A 1 88 ? -7.300 12.009 4.994 1.00 90.06 88 GLY A C 1
ATOM 648 O O . GLY A 1 88 ? -8.430 12.048 5.477 1.00 90.06 88 GLY A O 1
ATOM 649 N N . CYS A 1 89 ? -6.582 10.885 4.964 1.00 87.69 89 CYS A N 1
ATOM 650 C CA . CYS A 1 89 ? -7.059 9.594 5.463 1.00 87.69 89 CYS A CA 1
ATOM 651 C C . CYS A 1 89 ? -7.386 9.640 6.964 1.00 87.69 89 CYS A C 1
ATOM 653 O O . CYS A 1 89 ? -8.455 9.193 7.384 1.00 87.69 89 CYS A O 1
ATOM 655 N N . LYS A 1 90 ? -6.494 10.225 7.774 1.00 89.12 90 LYS A N 1
ATOM 656 C CA . LYS A 1 90 ? -6.710 10.378 9.222 1.00 89.12 90 LYS A CA 1
ATOM 657 C C . LYS A 1 90 ? -7.872 11.321 9.527 1.00 89.12 90 LYS A C 1
ATOM 659 O O . LYS A 1 90 ? -8.704 11.006 10.373 1.00 89.12 90 LYS A O 1
ATOM 664 N N . VAL A 1 91 ? -7.972 12.438 8.803 1.00 91.69 91 VAL A N 1
ATOM 665 C CA . VAL A 1 91 ? -9.099 13.382 8.913 1.00 91.69 91 VAL A CA 1
ATOM 666 C C . VAL A 1 91 ? -10.433 12.700 8.597 1.00 91.69 91 VAL A C 1
ATOM 668 O O . VAL A 1 91 ? -11.424 12.951 9.281 1.00 91.69 91 VAL A O 1
ATOM 671 N N . ALA A 1 92 ? -10.466 11.804 7.608 1.00 88.06 92 ALA A N 1
ATOM 672 C CA . ALA A 1 92 ? -11.671 11.055 7.249 1.00 88.06 92 ALA A CA 1
ATOM 673 C C . ALA A 1 92 ? -12.131 10.061 8.335 1.00 88.06 92 ALA A C 1
ATOM 675 O O . ALA A 1 92 ? -13.298 9.647 8.338 1.00 88.06 92 ALA A O 1
ATOM 676 N N . GLY A 1 93 ? -11.241 9.727 9.277 1.00 86.56 93 GLY A N 1
ATOM 677 C CA . GLY A 1 93 ? -11.485 8.808 10.386 1.00 86.56 93 GLY A CA 1
ATOM 678 C C . GLY A 1 93 ? -10.973 7.386 10.153 1.00 86.56 93 GLY A C 1
ATOM 679 O O . GLY A 1 93 ? -11.439 6.478 10.840 1.00 86.56 93 GLY A O 1
ATOM 680 N N . LEU A 1 94 ? -10.052 7.168 9.203 1.00 81.38 94 LEU A N 1
ATOM 681 C CA . LEU A 1 94 ? -9.400 5.863 9.068 1.00 81.38 94 LEU A CA 1
ATOM 682 C C . LEU A 1 94 ? -8.484 5.586 10.272 1.00 81.38 94 LEU A C 1
ATOM 684 O O . LEU A 1 94 ? -7.747 6.487 10.687 1.00 81.38 94 LEU A O 1
ATOM 688 N N . PRO A 1 95 ? -8.473 4.347 10.801 1.00 81.44 95 PRO A N 1
ATOM 689 C CA . PRO A 1 95 ? -7.437 3.898 11.725 1.00 81.44 95 PRO A CA 1
ATOM 690 C C . PRO A 1 95 ? -6.041 4.097 11.125 1.00 81.44 95 PRO A C 1
ATOM 692 O O . PRO A 1 95 ? -5.877 3.992 9.910 1.00 81.44 95 PRO A O 1
ATOM 695 N N . ASP A 1 96 ? -5.027 4.321 11.964 1.00 77.25 96 ASP A N 1
ATOM 696 C CA . ASP A 1 96 ? -3.661 4.626 11.506 1.00 77.25 96 ASP A CA 1
ATOM 697 C C . ASP A 1 96 ? -3.125 3.606 10.484 1.00 77.25 96 ASP A C 1
ATOM 699 O O . ASP A 1 96 ? -2.579 3.995 9.453 1.00 77.25 96 ASP A O 1
ATOM 703 N N . GLU A 1 97 ? -3.351 2.309 10.714 1.00 72.88 97 GLU A N 1
ATOM 704 C CA . GLU A 1 97 ? -2.919 1.245 9.797 1.00 72.88 97 GLU A CA 1
ATOM 705 C C . GLU A 1 97 ? -3.615 1.316 8.432 1.00 72.88 97 GLU A C 1
ATOM 707 O O . GLU A 1 97 ? -2.978 1.158 7.391 1.00 72.88 97 GLU A O 1
ATOM 712 N N . GLU A 1 98 ? -4.923 1.573 8.418 1.00 75.25 98 GLU A N 1
ATOM 713 C CA . GLU A 1 98 ? -5.706 1.676 7.184 1.00 75.25 98 GLU A CA 1
ATOM 714 C C . GLU A 1 98 ? -5.375 2.968 6.433 1.00 75.25 98 GLU A C 1
ATOM 716 O O . GLU A 1 98 ? -5.287 2.962 5.206 1.00 75.25 98 GLU A O 1
ATOM 721 N N . ALA A 1 99 ? -5.101 4.053 7.159 1.00 78.81 99 ALA A N 1
ATOM 722 C CA . ALA A 1 99 ? -4.663 5.320 6.592 1.00 78.81 99 ALA A CA 1
ATOM 723 C C . ALA A 1 99 ? -3.292 5.194 5.900 1.00 78.81 99 ALA A C 1
ATOM 725 O O . ALA A 1 99 ? -3.117 5.698 4.790 1.00 78.81 99 ALA A O 1
ATOM 726 N N . GLU A 1 100 ? -2.333 4.483 6.504 1.00 75.88 100 GLU A N 1
ATOM 727 C CA . GLU A 1 100 ? -1.021 4.200 5.893 1.00 75.88 100 GLU A CA 1
ATOM 728 C C . GLU A 1 100 ? -1.109 3.312 4.645 1.00 75.88 100 GLU A C 1
ATOM 730 O O . GLU A 1 100 ? -0.244 3.363 3.764 1.00 75.88 100 GLU A O 1
ATOM 735 N N . ILE A 1 101 ? -2.136 2.470 4.568 1.00 69.81 101 ILE A N 1
ATOM 736 C CA . ILE A 1 101 ? -2.374 1.597 3.419 1.00 69.81 101 ILE A CA 1
ATOM 737 C C . ILE A 1 101 ? -3.036 2.382 2.294 1.00 69.81 101 ILE A C 1
ATOM 739 O O . ILE A 1 101 ? -2.502 2.413 1.182 1.00 69.81 101 ILE A O 1
ATOM 743 N N . ALA A 1 102 ? -4.144 3.055 2.602 1.00 74.31 102 ALA A N 1
ATOM 744 C CA . ALA A 1 102 ? -4.910 3.857 1.658 1.00 74.31 102 ALA A CA 1
ATOM 745 C C . ALA A 1 102 ? -4.038 4.935 1.003 1.00 74.31 102 ALA A C 1
ATOM 747 O O . ALA A 1 102 ? -4.050 5.074 -0.219 1.00 74.31 102 ALA A O 1
ATOM 748 N N . ALA A 1 103 ? -3.204 5.633 1.783 1.00 73.50 103 ALA A N 1
ATOM 749 C CA . ALA A 1 103 ? -2.340 6.712 1.300 1.00 73.50 103 ALA A CA 1
ATOM 750 C C . ALA A 1 103 ? -1.302 6.290 0.243 1.00 73.50 103 ALA A C 1
ATOM 752 O O . ALA A 1 103 ? -0.632 7.153 -0.315 1.00 73.50 103 ALA A O 1
ATOM 753 N N . VAL A 1 104 ? -1.138 4.991 -0.031 1.00 66.81 104 VAL A N 1
ATOM 754 C CA . VAL A 1 104 ? -0.146 4.492 -1.000 1.00 66.81 104 VAL A CA 1
ATOM 755 C C . VAL A 1 104 ? -0.767 3.655 -2.121 1.00 66.81 104 VAL A C 1
ATOM 757 O O . VAL A 1 104 ? -0.057 3.097 -2.961 1.00 66.81 104 VAL A O 1
ATOM 760 N N . VAL A 1 105 ? -2.095 3.563 -2.178 1.00 64.19 105 VAL A N 1
ATOM 761 C CA . VAL A 1 105 ? -2.789 3.081 -3.377 1.00 64.19 105 VAL A CA 1
ATOM 762 C C . VAL A 1 105 ? -2.766 4.224 -4.397 1.00 64.19 105 VAL A C 1
ATOM 764 O O . VAL A 1 105 ? -3.671 5.041 -4.471 1.00 64.19 105 VAL A O 1
ATOM 767 N N . GLU A 1 106 ? -1.659 4.333 -5.132 1.00 54.94 106 GLU A N 1
ATOM 768 C CA . GLU A 1 106 ? -1.349 5.493 -5.987 1.00 54.94 106 GLU A CA 1
ATOM 769 C C . GLU A 1 106 ? -1.937 5.404 -7.410 1.00 54.94 106 GLU A C 1
ATOM 771 O O . GLU A 1 106 ? -1.765 6.333 -8.205 1.00 54.94 106 GLU A O 1
ATOM 776 N N . ARG A 1 107 ? -2.561 4.279 -7.797 1.00 54.84 107 ARG A N 1
ATOM 777 C CA . ARG A 1 107 ? -2.904 4.010 -9.203 1.00 54.84 107 ARG A CA 1
ATOM 778 C C . ARG A 1 107 ? -4.286 3.387 -9.421 1.00 54.84 107 ARG A C 1
ATOM 780 O O . ARG A 1 107 ? -4.766 2.647 -8.569 1.00 54.84 107 ARG A O 1
ATOM 787 N N . PRO A 1 108 ? -4.872 3.611 -10.615 1.00 52.19 108 PRO A N 1
ATOM 788 C CA . PRO A 1 108 ? -6.139 3.011 -11.034 1.00 52.19 108 PRO A CA 1
ATOM 789 C C . PRO A 1 108 ? -6.065 1.501 -11.314 1.00 52.19 108 PRO A C 1
ATOM 791 O O . PRO A 1 108 ? -7.080 0.916 -11.671 1.00 52.19 108 PRO A O 1
ATOM 794 N N . ASP A 1 109 ? -4.892 0.863 -11.202 1.00 55.91 109 ASP A N 1
ATOM 795 C CA . ASP A 1 109 ? -4.720 -0.569 -11.483 1.00 55.91 109 ASP A CA 1
ATOM 796 C C . ASP A 1 109 ? -5.002 -1.481 -10.275 1.00 55.91 109 ASP A C 1
ATOM 798 O O . ASP A 1 109 ? -4.638 -2.649 -10.320 1.00 55.91 109 ASP A O 1
ATOM 802 N N . ASP A 1 110 ? -5.667 -0.981 -9.225 1.00 67.06 110 ASP A N 1
ATOM 803 C CA . ASP A 1 110 ? -6.091 -1.723 -8.022 1.00 67.06 110 ASP A CA 1
ATOM 804 C C . ASP A 1 110 ? -4.942 -2.431 -7.254 1.00 67.06 110 ASP A C 1
ATOM 806 O O . ASP A 1 110 ? -5.198 -3.224 -6.350 1.00 67.06 110 ASP A O 1
ATOM 810 N N . PHE A 1 111 ? -3.665 -2.135 -7.545 1.00 74.06 111 PHE A N 1
ATOM 811 C CA . PHE A 1 111 ? -2.509 -2.764 -6.890 1.00 74.06 111 PHE A CA 1
ATOM 812 C C . PHE A 1 111 ? -1.668 -1.787 -6.066 1.00 74.06 111 PHE A C 1
ATOM 814 O O . PHE A 1 111 ? -1.268 -0.715 -6.524 1.00 74.06 111 PHE A O 1
ATOM 821 N N . LEU A 1 112 ? -1.250 -2.236 -4.882 1.00 78.75 112 LEU A N 1
ATOM 822 C CA . LEU A 1 112 ? -0.186 -1.599 -4.116 1.00 78.75 112 LEU A CA 1
ATOM 823 C C . LEU A 1 112 ? 1.174 -1.915 -4.756 1.00 78.75 112 LEU A C 1
ATOM 825 O O . LEU A 1 112 ? 1.535 -3.083 -4.936 1.00 78.75 112 LEU A O 1
ATOM 829 N N . ARG A 1 113 ? 1.975 -0.885 -5.049 1.00 84.75 113 ARG A N 1
ATOM 830 C CA . ARG A 1 113 ? 3.325 -1.059 -5.603 1.00 84.75 113 ARG A CA 1
ATOM 831 C C . ARG A 1 113 ? 4.401 -0.923 -4.534 1.00 84.75 113 ARG A C 1
ATOM 833 O O . ARG A 1 113 ? 4.530 0.103 -3.872 1.00 84.75 113 ARG A O 1
ATOM 840 N N . ILE A 1 114 ? 5.238 -1.951 -4.407 1.00 89.62 114 ILE A N 1
ATOM 841 C CA . ILE A 1 114 ? 6.441 -1.901 -3.570 1.00 89.62 114 ILE A CA 1
ATOM 842 C C . ILE A 1 114 ? 7.637 -1.605 -4.469 1.00 89.62 114 ILE A C 1
ATOM 844 O O . ILE A 1 114 ? 8.125 -2.484 -5.183 1.00 89.62 114 ILE A O 1
ATOM 848 N N . HIS A 1 115 ? 8.090 -0.352 -4.443 1.00 89.44 115 HIS A N 1
ATOM 849 C CA . HIS A 1 115 ? 9.237 0.117 -5.217 1.00 89.44 115 HIS A CA 1
ATOM 850 C C . HIS A 1 115 ? 10.573 -0.306 -4.593 1.00 89.44 115 HIS A C 1
ATOM 852 O O . HIS A 1 115 ? 10.761 -0.245 -3.369 1.00 89.44 115 HIS A O 1
ATOM 858 N N . TYR A 1 116 ? 11.508 -0.707 -5.454 1.00 91.25 116 TYR A N 1
ATOM 859 C CA . TYR A 1 116 ? 12.878 -1.057 -5.090 1.00 91.25 116 TYR A CA 1
ATOM 860 C C . TYR A 1 116 ? 13.849 -0.809 -6.247 1.00 91.25 116 TYR A C 1
ATOM 862 O O . TYR A 1 116 ? 13.459 -0.715 -7.412 1.00 91.25 116 TYR A O 1
ATOM 870 N N . THR A 1 117 ? 15.132 -0.702 -5.911 1.00 90.19 117 THR A N 1
ATOM 871 C CA . THR A 1 117 ? 16.209 -0.500 -6.882 1.00 90.19 117 THR A CA 1
ATOM 872 C C . THR A 1 117 ? 16.946 -1.807 -7.104 1.00 90.19 117 THR A C 1
ATOM 874 O O . THR A 1 117 ? 17.285 -2.502 -6.148 1.00 90.19 117 THR A O 1
ATOM 877 N N . ARG A 1 118 ? 17.243 -2.111 -8.366 1.00 83.50 118 ARG A N 1
ATOM 878 C CA . ARG A 1 118 ? 18.042 -3.274 -8.753 1.00 83.50 118 ARG A CA 1
ATOM 879 C C . ARG A 1 118 ? 19.153 -2.899 -9.736 1.00 83.50 118 ARG A C 1
ATOM 881 O O . ARG A 1 118 ? 18.973 -1.967 -10.525 1.00 83.50 118 ARG A O 1
ATOM 888 N N . PRO A 1 119 ? 20.286 -3.612 -9.742 1.00 80.19 119 PRO A N 1
ATOM 889 C CA . PRO A 1 119 ? 21.297 -3.444 -10.774 1.00 80.19 119 PRO A CA 1
ATOM 890 C C . PRO A 1 119 ? 20.856 -4.128 -12.079 1.00 80.19 119 PRO A C 1
ATOM 892 O O . PRO A 1 119 ? 20.542 -5.314 -12.103 1.00 80.19 119 PRO A O 1
ATOM 895 N N . VAL A 1 120 ? 20.866 -3.392 -13.190 1.00 77.38 120 VAL A N 1
ATOM 896 C CA . VAL A 1 120 ? 20.657 -3.922 -14.547 1.00 77.38 120 VAL A CA 1
ATOM 897 C C . VAL A 1 120 ? 21.788 -3.415 -15.427 1.00 77.38 120 VAL A C 1
ATOM 899 O O . VAL A 1 120 ? 21.937 -2.206 -15.600 1.00 77.38 120 VAL A O 1
ATOM 902 N N . ALA A 1 121 ? 22.595 -4.331 -15.970 1.00 78.38 121 ALA A N 1
ATOM 903 C CA . ALA A 1 121 ? 23.761 -4.001 -16.799 1.00 78.38 121 ALA A CA 1
ATOM 904 C C . ALA A 1 121 ? 24.690 -2.949 -16.146 1.00 78.38 121 ALA A C 1
ATOM 906 O O . ALA A 1 121 ? 25.090 -1.972 -16.775 1.00 78.38 121 ALA A O 1
ATOM 907 N N . GLY A 1 122 ? 24.971 -3.113 -14.847 1.00 78.56 122 GLY A N 1
ATOM 908 C CA . GLY A 1 122 ? 25.848 -2.215 -14.084 1.00 78.56 122 GLY A CA 1
ATOM 909 C C . GLY A 1 122 ? 25.232 -0.865 -13.693 1.00 78.56 122 GLY A C 1
ATOM 910 O O . GLY A 1 122 ? 25.917 -0.051 -13.083 1.00 78.56 122 GLY A O 1
ATOM 911 N N . LYS A 1 123 ? 23.952 -0.610 -14.003 1.00 83.62 123 LYS A N 1
ATOM 912 C CA . LYS A 1 123 ? 23.244 0.622 -13.616 1.00 83.62 123 LYS A CA 1
ATOM 913 C C . LYS A 1 123 ? 22.101 0.328 -12.654 1.00 83.62 123 LYS A C 1
ATOM 915 O O . LYS A 1 123 ? 21.362 -0.637 -12.838 1.00 83.62 123 LYS A O 1
ATOM 920 N N . ALA A 1 124 ? 21.919 1.194 -11.663 1.00 85.69 124 ALA A N 1
ATOM 921 C CA . ALA A 1 124 ? 20.752 1.163 -10.792 1.00 85.69 124 ALA A CA 1
ATOM 922 C C . ALA A 1 124 ? 19.483 1.483 -11.598 1.00 85.69 124 ALA A C 1
ATOM 924 O O . ALA A 1 124 ? 19.410 2.496 -12.298 1.00 85.69 124 ALA A O 1
ATOM 925 N N . ARG A 1 125 ? 18.480 0.610 -11.516 1.00 85.50 125 ARG A N 1
ATOM 926 C CA . ARG A 1 125 ? 17.164 0.788 -12.135 1.00 85.50 125 ARG A CA 1
ATOM 927 C C . ARG A 1 125 ? 16.082 0.653 -11.076 1.00 85.50 125 ARG A C 1
ATOM 929 O O . ARG A 1 125 ? 16.083 -0.308 -10.310 1.00 85.50 125 ARG A O 1
ATOM 936 N N . SER A 1 126 ? 15.157 1.608 -11.071 1.00 88.38 126 SER A N 1
ATOM 937 C CA . SER A 1 126 ? 13.935 1.530 -10.274 1.00 88.38 126 SER A CA 1
ATOM 938 C C . SER A 1 126 ? 12.974 0.519 -10.897 1.00 88.38 126 SER A C 1
ATOM 940 O O . SER A 1 126 ? 12.821 0.462 -12.120 1.00 88.38 126 SER A O 1
ATOM 942 N N . THR A 1 127 ? 12.360 -0.298 -10.054 1.00 89.56 127 THR A N 1
ATOM 943 C CA . THR A 1 127 ? 11.366 -1.312 -10.410 1.00 89.56 127 THR A CA 1
ATOM 944 C C . THR A 1 127 ? 10.354 -1.450 -9.267 1.00 89.56 127 THR A C 1
ATOM 946 O O . THR A 1 127 ? 10.492 -0.814 -8.219 1.00 89.56 127 THR A O 1
ATOM 949 N N . SER A 1 128 ? 9.313 -2.258 -9.456 1.00 90.00 128 SER A N 1
ATOM 950 C CA . SER A 1 128 ? 8.296 -2.507 -8.434 1.00 90.00 128 SER A CA 1
ATOM 951 C C . SER A 1 128 ? 7.724 -3.915 -8.522 1.00 90.00 128 SER A C 1
ATOM 953 O O . SER A 1 128 ? 7.654 -4.487 -9.610 1.00 90.00 128 SER A O 1
ATOM 955 N N . VAL A 1 129 ? 7.244 -4.438 -7.394 1.00 90.75 129 VAL A N 1
ATOM 956 C CA . VAL A 1 129 ? 6.287 -5.555 -7.381 1.00 90.75 129 VAL A CA 1
ATOM 957 C C . VAL A 1 129 ? 4.882 -5.042 -7.093 1.00 90.75 129 VAL A C 1
ATOM 959 O O . VAL A 1 129 ? 4.715 -4.111 -6.308 1.00 90.75 129 VAL A O 1
ATOM 962 N N . SER A 1 130 ? 3.892 -5.663 -7.730 1.00 88.88 130 SER A N 1
ATOM 963 C CA . SER A 1 130 ? 2.469 -5.372 -7.531 1.00 88.88 130 SER A CA 1
ATOM 964 C C . SER A 1 130 ? 1.874 -6.356 -6.531 1.00 88.88 130 SER A C 1
ATOM 966 O O . SER A 1 130 ? 2.014 -7.575 -6.692 1.00 88.88 130 SER A O 1
ATOM 968 N N . ILE A 1 131 ? 1.215 -5.831 -5.509 1.00 87.44 131 ILE A N 1
ATOM 969 C CA . ILE A 1 131 ? 0.602 -6.587 -4.421 1.00 87.44 131 ILE A CA 1
ATOM 970 C C . ILE A 1 131 ? -0.868 -6.191 -4.346 1.00 87.44 131 ILE A C 1
ATOM 972 O O . ILE A 1 131 ? -1.205 -5.016 -4.453 1.00 87.44 131 ILE A O 1
ATOM 976 N N . ASP A 1 132 ? -1.733 -7.183 -4.187 1.00 83.50 132 ASP A N 1
ATOM 977 C CA . ASP A 1 132 ? -3.143 -6.950 -3.898 1.00 83.50 132 ASP A CA 1
ATOM 978 C C . ASP A 1 132 ? -3.286 -6.194 -2.552 1.00 83.50 132 ASP A C 1
ATOM 980 O O . ASP A 1 132 ? -2.642 -6.597 -1.575 1.00 83.50 132 ASP A O 1
ATOM 984 N N . PRO A 1 133 ? -4.045 -5.084 -2.476 1.00 77.56 133 PRO A N 1
ATOM 985 C CA . PRO A 1 133 ? -4.153 -4.275 -1.261 1.00 77.56 133 PRO A CA 1
ATOM 986 C C . PRO A 1 133 ? -4.704 -5.035 -0.050 1.00 77.56 133 PRO A C 1
ATOM 988 O O . PRO A 1 133 ? -4.207 -4.839 1.061 1.00 77.56 133 PRO A O 1
ATOM 991 N N . ASP A 1 134 ? -5.666 -5.939 -0.248 1.00 78.62 134 ASP A N 1
ATOM 992 C CA . ASP A 1 134 ? -6.240 -6.734 0.842 1.00 78.62 134 ASP A CA 1
ATOM 993 C C . ASP A 1 134 ? -5.234 -7.776 1.337 1.00 78.62 134 ASP A C 1
ATOM 995 O O . ASP A 1 134 ? -5.053 -7.962 2.546 1.00 78.62 134 ASP A O 1
ATOM 999 N N . LEU A 1 135 ? -4.492 -8.402 0.420 1.00 87.44 135 LEU A N 1
ATOM 1000 C CA . LEU A 1 135 ? -3.381 -9.284 0.781 1.00 87.44 135 LEU A CA 1
ATOM 1001 C C . LEU A 1 135 ? -2.291 -8.533 1.559 1.00 87.44 135 LEU A C 1
ATOM 1003 O O . LEU A 1 135 ? -1.742 -9.071 2.525 1.00 87.44 135 LEU A O 1
ATOM 1007 N N . PHE A 1 136 ? -1.978 -7.294 1.164 1.00 87.19 136 PHE A N 1
ATOM 1008 C CA . PHE A 1 136 ? -1.054 -6.450 1.918 1.00 87.19 136 PHE A CA 1
ATOM 1009 C C . PHE A 1 136 ? -1.591 -6.153 3.318 1.00 87.19 136 PHE A C 1
ATOM 1011 O O . PHE A 1 136 ? -0.838 -6.286 4.280 1.00 87.19 136 PHE A O 1
ATOM 1018 N N . LEU A 1 137 ? -2.872 -5.797 3.449 1.00 82.31 137 LEU A N 1
ATOM 1019 C CA . LEU A 1 137 ? -3.507 -5.515 4.737 1.00 82.31 137 LEU A CA 1
ATOM 1020 C C . LEU A 1 137 ? -3.423 -6.722 5.679 1.00 82.31 137 LEU A C 1
ATOM 1022 O O . LEU A 1 137 ? -3.047 -6.567 6.840 1.00 82.31 137 LEU A O 1
ATOM 1026 N N . LEU A 1 138 ? -3.720 -7.927 5.186 1.00 84.69 138 LEU A N 1
ATOM 1027 C CA . LEU A 1 138 ? -3.588 -9.157 5.975 1.00 84.69 138 LEU A CA 1
ATOM 1028 C C . LEU A 1 138 ? -2.147 -9.373 6.447 1.00 84.69 138 LEU A C 1
ATOM 1030 O O . LEU A 1 138 ? -1.916 -9.697 7.611 1.00 84.69 138 LEU A O 1
ATOM 1034 N N . PHE A 1 139 ? -1.173 -9.152 5.565 1.00 91.31 139 PHE A N 1
ATOM 1035 C CA . PHE A 1 139 ? 0.240 -9.299 5.904 1.00 91.31 139 PHE A CA 1
ATOM 1036 C C . PHE A 1 139 ? 0.745 -8.211 6.865 1.00 91.31 139 PHE A C 1
ATOM 1038 O O . PHE A 1 139 ? 1.537 -8.490 7.761 1.00 91.31 139 PHE A O 1
ATOM 1045 N N . ALA A 1 140 ? 0.266 -6.976 6.726 1.00 86.19 140 ALA A N 1
ATOM 1046 C CA . ALA A 1 140 ? 0.570 -5.884 7.644 1.00 86.19 140 ALA A CA 1
ATOM 1047 C C . ALA A 1 140 ? 0.026 -6.162 9.047 1.00 86.19 140 ALA A C 1
ATOM 1049 O O . ALA A 1 140 ? 0.758 -5.975 10.018 1.00 86.19 140 ALA A O 1
ATOM 1050 N N . LYS A 1 141 ? -1.202 -6.686 9.145 1.00 85.06 141 LYS A N 1
ATOM 1051 C CA . LYS A 1 141 ? -1.807 -7.129 10.410 1.00 85.06 141 LYS A CA 1
ATOM 1052 C C . LYS A 1 141 ? -1.036 -8.279 11.040 1.00 85.06 141 LYS A C 1
ATOM 1054 O O . LYS A 1 141 ? -0.796 -8.262 12.241 1.00 85.06 141 LYS A O 1
ATOM 1059 N N . LEU A 1 142 ? -0.593 -9.240 10.228 1.00 88.25 142 LEU A N 1
ATOM 1060 C CA . LEU A 1 142 ? 0.255 -10.339 10.687 1.00 88.25 142 LEU A CA 1
ATOM 1061 C C . LEU A 1 142 ? 1.538 -9.834 11.368 1.00 88.25 142 LEU A C 1
ATOM 1063 O O . LEU A 1 142 ? 1.967 -10.390 12.375 1.00 88.25 142 LEU A O 1
ATOM 1067 N N . LEU A 1 143 ? 2.141 -8.778 10.820 1.00 86.62 143 LEU A N 1
ATOM 1068 C CA . LEU A 1 143 ? 3.363 -8.164 11.344 1.00 86.62 143 LEU A CA 1
ATOM 1069 C C . LEU A 1 143 ? 3.107 -7.039 12.357 1.00 86.62 143 LEU A C 1
ATOM 1071 O O . LEU A 1 143 ? 4.070 -6.473 12.874 1.00 86.62 143 LEU A O 1
ATOM 1075 N N . ASN A 1 144 ? 1.841 -6.692 12.611 1.00 85.25 144 ASN A N 1
ATOM 1076 C CA . ASN A 1 144 ? 1.429 -5.533 13.403 1.00 85.25 144 ASN A CA 1
ATOM 1077 C C . ASN A 1 144 ? 2.161 -4.235 12.987 1.00 85.25 144 ASN A C 1
ATOM 1079 O O . ASN A 1 144 ? 2.595 -3.443 13.828 1.00 85.25 144 ASN A O 1
ATOM 1083 N N . SER A 1 145 ? 2.414 -4.074 11.680 1.00 82.94 145 SER A N 1
ATOM 1084 C CA . SER A 1 145 ? 3.169 -2.946 11.124 1.00 82.94 145 SER A CA 1
ATOM 1085 C C . SER A 1 145 ? 3.071 -2.877 9.595 1.00 82.94 145 SER A C 1
ATOM 1087 O O . SER A 1 145 ? 3.637 -3.714 8.883 1.00 82.94 145 SER A O 1
ATOM 1089 N N . ALA A 1 146 ? 2.434 -1.830 9.058 1.00 81.06 146 ALA A N 1
ATOM 1090 C CA . ALA A 1 146 ? 2.401 -1.587 7.613 1.00 81.06 146 ALA A CA 1
ATOM 1091 C C . ALA A 1 146 ? 3.785 -1.190 7.060 1.00 81.06 146 ALA A C 1
ATOM 1093 O O . ALA A 1 146 ? 4.205 -1.677 6.005 1.00 81.06 146 ALA A O 1
ATOM 1094 N N . SER A 1 147 ? 4.544 -0.364 7.784 1.00 82.56 147 SER A N 1
ATOM 1095 C CA . SER A 1 147 ? 5.927 -0.024 7.417 1.00 82.56 147 SER A CA 1
ATOM 1096 C C . SER A 1 147 ? 6.851 -1.251 7.444 1.00 82.56 147 SER A C 1
ATOM 1098 O O . SER A 1 147 ? 7.612 -1.470 6.493 1.00 82.56 147 SER A O 1
ATOM 1100 N N . GLY A 1 148 ? 6.719 -2.105 8.463 1.00 86.62 148 GLY A N 1
ATOM 1101 C CA . GLY A 1 148 ? 7.421 -3.385 8.567 1.00 86.62 148 GLY A CA 1
ATOM 1102 C C . GLY A 1 148 ? 7.081 -4.328 7.413 1.00 86.62 148 GLY A C 1
ATOM 1103 O O . GLY A 1 148 ? 7.984 -4.872 6.773 1.00 86.62 148 GLY A O 1
ATOM 1104 N N . ALA A 1 149 ? 5.798 -4.450 7.063 1.00 90.12 149 ALA A N 1
ATOM 1105 C CA . ALA A 1 149 ? 5.365 -5.223 5.903 1.00 90.12 149 ALA A CA 1
ATOM 1106 C C . ALA A 1 149 ? 5.994 -4.716 4.602 1.00 90.12 149 ALA A C 1
ATOM 1108 O O . ALA A 1 149 ? 6.585 -5.507 3.864 1.00 90.12 149 ALA A O 1
ATOM 1109 N N . ARG A 1 150 ? 5.971 -3.403 4.334 1.00 90.81 150 ARG A N 1
ATOM 1110 C CA . ARG A 1 150 ? 6.619 -2.825 3.138 1.00 90.81 150 ARG A CA 1
ATOM 1111 C C . ARG A 1 150 ? 8.098 -3.170 3.062 1.00 90.81 150 ARG A C 1
ATOM 1113 O O . ARG A 1 150 ? 8.580 -3.529 1.987 1.00 90.81 150 ARG A O 1
ATOM 1120 N N . GLN A 1 151 ? 8.817 -3.044 4.175 1.00 92.25 151 GLN A N 1
ATOM 1121 C CA . GLN A 1 151 ? 10.247 -3.326 4.199 1.00 92.25 151 GLN A CA 1
ATOM 1122 C C . GLN A 1 151 ? 10.530 -4.811 3.948 1.00 92.25 151 GLN A C 1
ATOM 1124 O O . GLN A 1 151 ? 11.409 -5.136 3.150 1.00 92.25 151 GLN A O 1
ATOM 1129 N N . THR A 1 152 ? 9.750 -5.705 4.552 1.00 95.81 152 THR A N 1
ATOM 1130 C CA . THR A 1 152 ? 9.859 -7.152 4.329 1.00 95.81 152 THR A CA 1
ATOM 1131 C C . THR A 1 152 ? 9.600 -7.516 2.868 1.00 95.81 152 THR A C 1
ATOM 1133 O O . THR A 1 152 ? 10.425 -8.188 2.246 1.00 95.81 152 THR A O 1
ATOM 1136 N N . LEU A 1 153 ? 8.516 -7.005 2.276 1.00 95.56 153 LEU A N 1
ATOM 1137 C CA . LEU A 1 153 ? 8.188 -7.259 0.870 1.00 95.56 153 LEU A CA 1
ATOM 1138 C C . LEU A 1 153 ? 9.255 -6.709 -0.080 1.00 95.56 153 LEU A C 1
ATOM 1140 O O . LEU A 1 153 ? 9.592 -7.361 -1.070 1.00 95.56 153 LEU A O 1
ATOM 1144 N N . ARG A 1 154 ? 9.822 -5.538 0.231 1.00 94.94 154 ARG A N 1
ATOM 1145 C CA . ARG A 1 154 ? 10.938 -4.954 -0.520 1.00 94.94 154 ARG A CA 1
ATOM 1146 C C . ARG A 1 154 ? 12.165 -5.861 -0.486 1.00 94.94 154 ARG A C 1
ATOM 1148 O O . ARG A 1 154 ? 12.746 -6.132 -1.535 1.00 94.94 154 ARG A O 1
ATOM 1155 N N . ASN A 1 155 ? 12.536 -6.344 0.696 1.00 94.88 155 ASN A N 1
ATOM 1156 C CA . ASN A 1 155 ? 13.683 -7.232 0.867 1.00 94.88 155 ASN A CA 1
ATOM 1157 C C . ASN A 1 155 ? 13.492 -8.540 0.086 1.00 94.88 155 ASN A C 1
ATOM 1159 O O . ASN A 1 155 ? 14.395 -8.957 -0.636 1.00 94.88 155 ASN A O 1
ATOM 1163 N N . TRP A 1 156 ? 12.303 -9.144 0.154 1.00 95.38 156 TRP A N 1
ATOM 1164 C CA . TRP A 1 156 ? 11.994 -10.352 -0.615 1.00 95.38 156 TRP A CA 1
ATOM 1165 C C . TRP A 1 156 ? 11.997 -10.112 -2.121 1.00 95.38 156 TRP A C 1
ATOM 1167 O O . TRP A 1 156 ? 12.473 -10.963 -2.866 1.00 95.38 156 TRP A O 1
ATOM 1177 N N . ALA A 1 157 ? 11.486 -8.970 -2.586 1.00 93.38 157 ALA A N 1
ATOM 1178 C CA . ALA A 1 157 ? 11.513 -8.633 -4.004 1.00 93.38 157 ALA A CA 1
ATOM 1179 C C . ALA A 1 157 ? 12.955 -8.535 -4.528 1.00 93.38 157 ALA A C 1
ATOM 1181 O O . ALA A 1 157 ? 13.257 -9.117 -5.567 1.00 93.38 157 ALA A O 1
ATOM 1182 N N . ILE A 1 158 ? 13.848 -7.873 -3.780 1.00 91.69 158 ILE A N 1
ATOM 1183 C CA . ILE A 1 158 ? 15.282 -7.783 -4.102 1.00 91.69 158 ILE A CA 1
ATOM 1184 C C . ILE A 1 158 ? 15.923 -9.177 -4.130 1.00 91.69 158 ILE A C 1
ATOM 1186 O O . ILE A 1 158 ? 16.642 -9.507 -5.072 1.00 91.69 158 ILE A O 1
ATOM 1190 N N . GLU A 1 159 ? 15.646 -10.000 -3.116 1.00 91.50 159 GLU A N 1
ATOM 1191 C CA . GLU A 1 159 ? 16.177 -11.360 -2.998 1.00 91.50 159 GLU A CA 1
ATOM 1192 C C . GLU A 1 159 ? 15.758 -12.240 -4.190 1.00 91.50 159 GLU A C 1
ATOM 1194 O O . GLU A 1 159 ? 16.602 -12.842 -4.854 1.00 91.50 159 GLU A O 1
ATOM 1199 N N . ILE A 1 160 ? 14.458 -12.281 -4.492 1.00 90.81 160 ILE A N 1
ATOM 1200 C CA . ILE A 1 160 ? 13.878 -13.116 -5.553 1.00 90.81 160 ILE A CA 1
ATOM 1201 C C . ILE A 1 160 ? 14.359 -12.662 -6.936 1.00 90.81 160 ILE A C 1
ATOM 1203 O O . ILE A 1 160 ? 14.678 -13.493 -7.790 1.00 90.81 160 ILE A O 1
ATOM 1207 N N . ASP A 1 161 ? 14.419 -11.352 -7.170 1.00 86.69 161 ASP A N 1
ATOM 1208 C CA . ASP A 1 161 ? 14.890 -10.800 -8.441 1.00 86.69 161 ASP A CA 1
ATOM 1209 C C . ASP A 1 161 ? 16.390 -11.093 -8.649 1.00 86.69 161 ASP A C 1
ATOM 1211 O O . ASP A 1 161 ? 16.802 -11.506 -9.737 1.00 86.69 161 ASP A O 1
ATOM 1215 N N . GLY A 1 162 ? 17.196 -11.021 -7.580 1.00 82.69 162 GLY A N 1
ATOM 1216 C CA . GLY A 1 162 ? 18.612 -11.412 -7.584 1.00 82.69 162 GLY A CA 1
ATOM 1217 C C . GLY A 1 162 ? 18.860 -12.885 -7.939 1.00 82.69 162 GLY A C 1
ATOM 1218 O O . GLY A 1 162 ? 19.898 -13.217 -8.510 1.00 82.69 162 GLY A O 1
ATOM 1219 N N . GLN A 1 163 ? 17.887 -13.767 -7.692 1.00 81.88 163 GLN A N 1
ATOM 1220 C CA . GLN A 1 163 ? 17.937 -15.190 -8.064 1.00 81.88 163 GLN A CA 1
ATOM 1221 C C . GLN A 1 163 ? 17.580 -15.450 -9.547 1.00 81.88 163 GLN A C 1
ATOM 1223 O O . GLN A 1 163 ? 17.536 -16.600 -10.001 1.00 81.88 163 GLN A O 1
ATOM 1228 N N . GLY A 1 164 ? 17.328 -14.401 -10.340 1.00 66.62 164 GLY A N 1
ATOM 1229 C CA . GLY A 1 164 ? 17.013 -14.509 -11.767 1.00 66.62 164 GLY A CA 1
ATOM 1230 C C . GLY A 1 164 ? 15.556 -14.890 -12.058 1.00 66.62 164 GLY A C 1
ATOM 1231 O O . GLY A 1 164 ? 15.272 -15.546 -13.073 1.00 66.62 164 GLY A O 1
ATOM 1232 N N . ALA A 1 165 ? 14.628 -14.520 -11.173 1.00 58.12 165 ALA A N 1
ATOM 1233 C CA . ALA A 1 165 ? 13.197 -14.531 -11.461 1.00 58.12 165 ALA A CA 1
ATOM 1234 C C . ALA A 1 165 ? 12.882 -13.399 -12.460 1.00 58.12 165 ALA A C 1
ATOM 1236 O O . ALA A 1 165 ? 13.136 -12.239 -12.181 1.00 58.12 165 ALA A O 1
ATOM 1237 N N . GLY A 1 166 ? 12.387 -13.729 -13.659 1.00 54.94 166 GLY A N 1
ATOM 1238 C CA . GLY A 1 166 ? 12.204 -12.758 -14.755 1.00 54.94 166 GLY A CA 1
ATOM 1239 C C . GLY A 1 166 ? 12.715 -13.215 -16.127 1.00 54.94 166 GLY A C 1
ATOM 1240 O O . GLY A 1 166 ? 12.594 -12.480 -17.103 1.00 54.94 166 GLY A O 1
ATOM 1241 N N . ARG A 1 167 ? 13.268 -14.434 -16.233 1.00 58.41 167 ARG A N 1
ATOM 1242 C CA . ARG A 1 167 ? 13.522 -15.082 -17.533 1.00 58.41 167 ARG A CA 1
ATOM 1243 C C . ARG A 1 167 ? 12.199 -15.508 -18.197 1.00 58.41 167 ARG A C 1
ATOM 1245 O O . ARG A 1 167 ? 11.270 -15.873 -17.470 1.00 58.41 167 ARG A O 1
ATOM 1252 N N . PRO A 1 168 ? 12.110 -15.522 -19.540 1.00 49.69 168 PRO A N 1
ATOM 1253 C CA . PRO A 1 168 ? 10.914 -15.978 -20.250 1.00 49.69 168 PRO A CA 1
ATOM 1254 C C . PRO A 1 168 ? 10.479 -17.369 -19.764 1.00 49.69 168 PRO A C 1
ATOM 1256 O O . PRO A 1 168 ? 11.313 -18.263 -19.631 1.00 49.69 168 PRO A O 1
ATOM 1259 N N . GLY A 1 169 ? 9.192 -17.537 -19.448 1.00 55.75 169 GLY A N 1
ATOM 1260 C CA . GLY A 1 169 ? 8.631 -18.802 -18.951 1.00 55.75 169 GLY A CA 1
ATOM 1261 C C . GLY A 1 169 ? 8.761 -19.054 -17.440 1.00 55.75 169 GLY A C 1
ATOM 1262 O O . GLY A 1 169 ? 8.286 -20.082 -16.962 1.00 55.75 169 GLY A O 1
ATOM 1263 N N . ARG A 1 170 ? 9.361 -18.140 -16.659 1.00 66.75 170 ARG A N 1
ATOM 1264 C CA . ARG A 1 170 ? 9.374 -18.213 -15.185 1.00 66.75 170 ARG A CA 1
ATOM 1265 C C . ARG A 1 170 ? 8.282 -17.347 -14.555 1.00 66.75 170 ARG A C 1
ATOM 1267 O O . ARG A 1 170 ? 7.879 -16.324 -15.096 1.00 66.75 170 ARG A O 1
ATOM 1274 N N . ILE A 1 171 ? 7.843 -17.755 -13.365 1.00 73.75 171 ILE A N 1
ATOM 1275 C CA . ILE A 1 171 ? 6.906 -17.001 -12.527 1.00 73.75 171 ILE A CA 1
ATOM 1276 C C . ILE A 1 171 ? 7.515 -15.627 -12.204 1.00 73.75 171 ILE A C 1
ATOM 1278 O O . ILE A 1 171 ? 8.661 -15.544 -11.764 1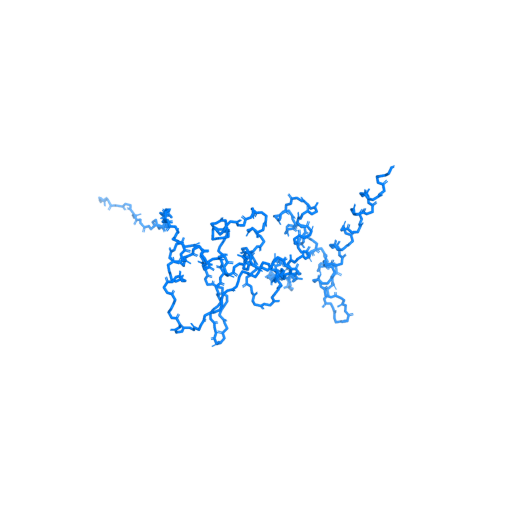.00 73.75 171 ILE A O 1
ATOM 1282 N N . GLY A 1 172 ? 6.753 -14.554 -12.429 1.00 84.69 172 GLY A N 1
ATOM 1283 C CA . GLY A 1 172 ? 7.205 -13.186 -12.165 1.00 84.69 172 GLY A CA 1
ATOM 1284 C C . GLY A 1 172 ? 7.427 -12.898 -10.676 1.00 84.69 172 GLY A C 1
ATOM 1285 O O . GLY A 1 172 ? 6.778 -13.496 -9.813 1.00 84.69 172 GLY A O 1
ATOM 1286 N N . VAL A 1 173 ? 8.307 -11.936 -10.376 1.00 89.62 173 VAL A N 1
ATOM 1287 C CA . VAL A 1 173 ? 8.705 -11.562 -9.002 1.00 89.62 173 VAL A CA 1
ATOM 1288 C C . VAL A 1 173 ? 7.494 -11.219 -8.129 1.00 89.62 173 VAL A C 1
ATOM 1290 O O . VAL A 1 173 ? 7.384 -11.745 -7.026 1.00 89.62 173 VAL A O 1
ATOM 1293 N N . SER A 1 174 ? 6.527 -10.442 -8.636 1.00 90.44 174 SER A N 1
ATOM 1294 C CA . SER A 1 174 ? 5.288 -10.119 -7.904 1.00 90.44 174 SER A CA 1
ATOM 1295 C C . SER A 1 174 ? 4.557 -11.374 -7.422 1.00 90.44 174 SER A C 1
ATOM 1297 O O . SER A 1 174 ? 4.164 -11.470 -6.263 1.00 90.44 174 SER A O 1
ATOM 1299 N N . ARG A 1 175 ? 4.429 -12.388 -8.287 1.00 89.62 175 ARG A N 1
ATOM 1300 C CA . ARG A 1 175 ? 3.727 -13.633 -7.956 1.00 89.62 175 ARG A CA 1
ATOM 1301 C C . ARG A 1 175 ? 4.506 -14.477 -6.947 1.00 89.62 175 ARG A C 1
ATOM 1303 O O . ARG A 1 175 ? 3.890 -15.123 -6.104 1.00 89.62 175 ARG A O 1
ATOM 1310 N N . MET A 1 176 ? 5.835 -14.465 -7.015 1.00 91.94 176 MET A N 1
ATOM 1311 C CA . MET A 1 176 ? 6.695 -15.138 -6.037 1.00 91.94 176 MET A CA 1
ATOM 1312 C C . MET A 1 176 ? 6.609 -14.476 -4.656 1.00 91.94 176 MET A C 1
ATOM 1314 O O . MET A 1 176 ? 6.453 -15.177 -3.659 1.00 91.94 176 MET A O 1
ATOM 1318 N N . VAL A 1 177 ? 6.623 -13.141 -4.601 1.00 94.38 177 VAL A N 1
ATOM 1319 C CA . VAL A 1 177 ? 6.425 -12.385 -3.355 1.00 94.38 177 VAL A CA 1
ATOM 1320 C C . VAL A 1 177 ? 5.053 -12.693 -2.753 1.00 94.38 177 VAL A C 1
ATOM 1322 O O . VAL A 1 177 ? 4.976 -13.063 -1.586 1.00 94.38 177 VAL A O 1
ATOM 1325 N N . GLN A 1 178 ? 3.979 -12.642 -3.549 1.00 93.50 178 GLN A N 1
ATOM 1326 C CA . GLN A 1 178 ? 2.633 -12.981 -3.069 1.00 93.50 178 GLN A CA 1
ATOM 1327 C C . GLN A 1 178 ? 2.542 -14.421 -2.541 1.00 93.50 178 GLN A C 1
ATOM 1329 O O . GLN A 1 178 ? 1.924 -14.655 -1.509 1.00 93.50 178 GLN A O 1
ATOM 1334 N N . ARG A 1 179 ? 3.190 -15.398 -3.196 1.00 92.94 179 ARG A N 1
ATOM 1335 C CA . ARG A 1 179 ? 3.263 -16.781 -2.685 1.00 92.94 179 ARG A CA 1
ATOM 1336 C C . ARG A 1 179 ? 3.925 -16.858 -1.313 1.00 92.94 179 ARG A C 1
ATOM 1338 O O . ARG A 1 179 ? 3.445 -17.606 -0.468 1.00 92.94 179 ARG A O 1
ATOM 1345 N N . ARG A 1 180 ? 4.987 -16.082 -1.091 1.00 95.31 180 ARG A N 1
ATOM 1346 C CA . ARG A 1 180 ? 5.668 -16.028 0.206 1.00 95.31 180 ARG A CA 1
ATOM 1347 C C . ARG A 1 180 ? 4.779 -15.404 1.286 1.00 95.31 180 ARG A C 1
ATOM 1349 O O . ARG A 1 180 ? 4.732 -15.937 2.385 1.00 95.31 180 ARG A O 1
ATOM 1356 N N . ILE A 1 181 ? 3.988 -14.375 0.953 1.00 95.50 181 ILE A N 1
ATOM 1357 C CA . ILE A 1 181 ? 2.957 -13.838 1.862 1.00 95.50 181 ILE A CA 1
ATOM 1358 C C . ILE A 1 181 ? 1.971 -14.939 2.275 1.00 95.50 181 ILE A C 1
ATOM 1360 O O . ILE A 1 181 ? 1.758 -15.152 3.466 1.00 95.50 181 ILE A O 1
ATOM 1364 N N . TYR A 1 182 ? 1.402 -15.671 1.309 1.00 94.75 182 TYR A N 1
ATOM 1365 C CA . TYR A 1 182 ? 0.466 -16.760 1.610 1.00 94.75 182 TYR A CA 1
ATOM 1366 C C . TYR A 1 182 ? 1.086 -17.833 2.512 1.00 94.75 182 TYR A C 1
ATOM 1368 O O . TYR A 1 182 ? 0.408 -18.347 3.397 1.00 94.75 182 TYR A O 1
ATOM 1376 N N . GLN A 1 183 ? 2.368 -18.155 2.317 1.00 94.19 183 GLN A N 1
ATOM 1377 C CA . GLN A 1 183 ? 3.086 -19.113 3.159 1.00 94.19 183 GLN A CA 1
ATOM 1378 C C . GLN A 1 183 ? 3.253 -18.617 4.599 1.00 94.19 183 GLN A C 1
ATOM 1380 O O . GLN A 1 183 ? 3.007 -19.394 5.515 1.00 94.19 183 GLN A O 1
ATOM 1385 N N . GLU A 1 184 ? 3.622 -17.352 4.815 1.00 94.19 184 GLU A N 1
ATOM 1386 C CA . GLU A 1 184 ? 3.731 -16.788 6.172 1.00 94.19 184 GLU A CA 1
ATOM 1387 C C . GLU A 1 184 ? 2.377 -16.760 6.892 1.00 94.19 184 GLU A C 1
ATOM 1389 O O . GLU A 1 184 ? 2.281 -17.119 8.070 1.00 94.19 184 GLU A O 1
ATOM 1394 N N . ILE A 1 185 ? 1.313 -16.380 6.173 1.00 90.56 185 ILE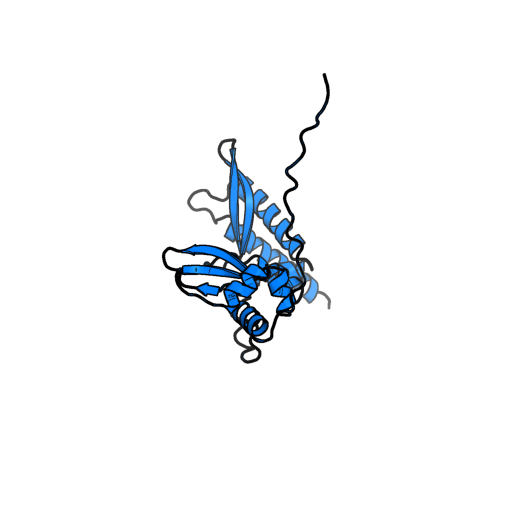 A N 1
ATOM 1395 C CA . ILE A 1 185 ? -0.053 -16.392 6.711 1.00 90.56 185 ILE A CA 1
ATOM 1396 C C . ILE A 1 185 ? -0.437 -17.821 7.107 1.00 90.56 185 ILE A C 1
ATOM 1398 O O . ILE A 1 185 ? -0.850 -18.042 8.243 1.00 90.56 185 ILE A O 1
ATOM 1402 N N . ALA A 1 186 ? -0.252 -18.795 6.211 1.00 90.06 186 ALA A N 1
ATOM 1403 C CA . ALA A 1 186 ? -0.567 -20.196 6.483 1.00 90.06 186 ALA A CA 1
ATOM 1404 C C . ALA A 1 186 ? 0.216 -20.736 7.690 1.00 90.06 186 ALA A C 1
ATOM 1406 O O . ALA A 1 186 ? -0.387 -21.273 8.612 1.00 90.06 186 ALA A O 1
ATOM 1407 N N . GLN A 1 187 ? 1.532 -20.508 7.747 1.00 91.75 187 GLN A N 1
ATOM 1408 C CA . GLN A 1 187 ? 2.363 -20.953 8.871 1.00 91.75 187 GLN A CA 1
ATOM 1409 C C . GLN A 1 187 ? 1.930 -20.338 10.201 1.00 91.75 187 GLN A C 1
ATOM 1411 O O . GLN A 1 187 ? 2.007 -20.991 11.241 1.00 91.75 187 GLN A O 1
ATOM 1416 N N . THR A 1 188 ? 1.496 -19.080 10.192 1.00 88.19 188 THR A N 1
ATOM 1417 C CA . THR A 1 188 ? 1.043 -18.422 11.419 1.00 88.19 188 THR A CA 1
ATOM 1418 C C . THR A 1 188 ? -0.309 -18.952 11.867 1.00 88.19 188 THR A C 1
ATOM 1420 O O . THR A 1 188 ? -0.496 -19.208 13.058 1.00 88.19 188 THR A O 1
ATOM 1423 N N . LEU A 1 189 ? -1.225 -19.181 10.924 1.00 86.50 189 LEU A N 1
ATOM 1424 C CA . LEU A 1 189 ? -2.497 -19.836 11.209 1.00 86.50 189 LEU A CA 1
ATOM 1425 C C . LEU A 1 189 ? -2.272 -21.240 11.772 1.00 86.50 189 LEU A C 1
ATOM 1427 O O . LEU A 1 189 ? -2.845 -21.560 12.808 1.00 86.50 189 LEU A O 1
ATOM 1431 N N . ASP A 1 190 ? -1.379 -22.033 11.181 1.00 87.44 190 ASP A N 1
ATOM 1432 C CA . ASP A 1 190 ? -1.046 -23.368 11.685 1.00 87.44 190 ASP A CA 1
ATOM 1433 C C . ASP A 1 190 ? -0.489 -23.310 13.114 1.00 87.44 190 ASP A C 1
ATOM 1435 O O . ASP A 1 190 ? -0.866 -24.116 13.962 1.00 87.44 190 ASP A O 1
ATOM 1439 N N . ARG A 1 191 ? 0.374 -22.338 13.434 1.00 83.12 191 ARG A N 1
ATOM 1440 C CA . ARG A 1 191 ? 0.890 -22.168 14.805 1.00 83.12 191 ARG A CA 1
ATOM 1441 C C . ARG A 1 191 ? -0.205 -21.755 15.789 1.00 83.12 191 ARG A C 1
ATOM 1443 O O . ARG A 1 191 ? -0.225 -22.278 16.896 1.00 83.12 191 ARG A O 1
ATOM 1450 N N . GLY A 1 192 ? -1.101 -20.849 15.396 1.00 70.94 192 GLY A N 1
ATOM 1451 C CA . GLY A 1 192 ? -2.194 -20.363 16.245 1.00 70.94 192 GLY A CA 1
ATOM 1452 C C . GLY A 1 192 ? -3.319 -21.382 16.451 1.00 70.94 192 GLY A C 1
ATOM 1453 O O . GLY A 1 192 ? -3.889 -21.452 17.535 1.00 70.94 192 GLY A O 1
ATOM 1454 N N . LEU A 1 193 ? -3.611 -22.209 15.444 1.00 63.72 193 LEU A N 1
ATOM 1455 C CA . LEU A 1 193 ? -4.626 -23.268 15.507 1.00 63.72 193 LEU A CA 1
ATOM 1456 C C . LEU A 1 193 ? -4.144 -24.518 16.260 1.00 63.72 193 LEU A C 1
ATOM 1458 O O . LEU A 1 193 ? -4.969 -25.288 16.752 1.00 63.72 193 LEU A O 1
ATOM 1462 N N . ASN A 1 194 ? -2.825 -24.705 16.367 1.00 56.28 194 ASN A N 1
ATOM 1463 C CA . ASN A 1 194 ? -2.205 -25.782 17.141 1.00 56.28 194 ASN A CA 1
ATOM 1464 C C . ASN A 1 194 ? -1.968 -25.423 18.620 1.00 56.28 194 ASN A C 1
ATOM 1466 O O . ASN A 1 194 ? -1.449 -26.252 19.364 1.00 56.28 194 ASN A O 1
ATOM 1470 N N . VAL A 1 195 ? -2.374 -24.230 19.071 1.00 50.56 195 VAL A N 1
ATOM 1471 C CA . VAL A 1 195 ? -2.527 -23.934 20.502 1.00 50.56 195 VAL A CA 1
ATOM 1472 C C . VAL A 1 195 ? -3.863 -24.533 20.955 1.00 50.56 195 VAL A C 1
ATOM 1474 O O . VAL A 1 195 ? -4.895 -23.863 20.955 1.00 50.56 195 VAL A O 1
ATOM 1477 N N . ARG A 1 196 ? -3.857 -25.831 21.262 1.00 42.44 196 ARG A N 1
ATOM 1478 C CA . ARG A 1 196 ? -4.936 -26.532 21.969 1.00 42.44 196 ARG A CA 1
ATOM 1479 C C . ARG A 1 196 ? -4.409 -27.090 23.277 1.00 42.44 196 ARG A C 1
ATOM 1481 O O . ARG A 1 196 ? -3.286 -27.638 23.255 1.00 42.44 196 ARG A O 1
#

Radius of gyration: 21.35 Å; chains: 1; bounding box: 62×74×43 Å

Sequence (196 aa):
MSDEPVQGKKEATPSASASTVDAQELAFLREVLGIRQLQPEVKWGLRNLHAAAPDQQDPCLDSLLAKGLMVAGGSGEVAVFFHATLAGCKVAGLPDEEAEIAAVVERPDDFLRIHYTRPVAGKARSTSVSIDPDLFLLFAKLLNSASGARQTLRNWAIEIDGQGAGRPGRIGVSRMVQRRIYQEIAQTLDRGLNVR

Secondary structure (DSSP, 8-state):
------------------PPP-HHHHHHHHHHTT--TT-TT--------EEE-TT---HHHHHHHHTTSEEEEEEPSS-EEEEE-HHHHHHHT--HHHHHHHTT--STTS-EEEEEEEEETTEEEEEEEEE-HHHHHHHHHHTT-HHHHHHHHHHHHHHHHHTTTTSTTSPPHHHHHHHHHHHHHHHHHHHHHT--

Foldseek 3Di:
DDDDDDDDDDDDDPPQDPDDQDPVLLVVLCVLQVVDPPCPPDCVDRNQKDKDFPPDDDVSVVVCVVNQQKDWADDDPGTIIMGGALNVCVSNPDDNLSSVLSNQPRDPPQWRWQWDWDDDPNDIDIDTATHHSVLLSLLCVVVVHSVVSSVVLRVQLRVVVVVVQPPPPHDHSNVVSSVVSVVSSVVVCVVVVPPD

Organism: NCBI:txid3075126

pLDDT: mean 75.98, std 18.2, range [31.59, 95.81]